Protein AF-A0A1I8CXE9-F1 (afdb_monomer)

Foldseek 3Di:
DLVVVLVVQLVLVVVLCPDPQQDPVLSVVCSCVCSPDDNDADDLVRLLCSCVVRVPDPVRLVSVCVSCVVVVRNRYDDVVVNVVVVVVVLQQFDWDWDQFPPPRDTKTKTFRPQVLVVVVVLQQVCVVVVFADCVVLAWEKEWEWEADQFKIWIWMWIDTDPDGPDPVRIDTGMMIGGGRALRVCCRRCVVVVVSVVVSQWDDHPNDIHGYDYHYYYPQQVVCSVVPHPGPPDPPDDD

Solvent-accessible surface area (backbone atoms only — not comparable to full-atom values): 13576 Å² total; per-residue (Å²): 116,70,69,60,55,50,53,52,49,55,52,49,58,63,68,64,61,61,71,101,69,61,57,73,61,52,61,52,51,51,46,52,57,55,69,45,94,63,80,64,58,46,50,58,64,59,50,44,51,51,34,62,79,66,71,51,48,71,72,56,48,52,51,51,39,51,55,37,43,76,73,72,40,74,43,59,63,59,68,68,61,36,52,55,51,50,59,69,64,50,61,48,68,44,76,51,72,47,73,40,92,90,74,71,46,74,33,46,35,39,31,46,72,45,58,66,60,52,48,50,54,50,52,52,50,30,49,77,66,74,38,49,37,49,93,79,66,30,42,45,34,37,41,35,32,46,67,36,75,54,39,33,37,35,30,38,28,55,46,32,68,85,70,36,93,37,76,93,45,50,44,80,45,33,39,36,44,43,67,64,46,56,68,51,50,48,70,73,39,44,71,58,51,52,53,55,67,69,54,46,59,50,75,56,97,90,42,79,31,44,44,45,82,41,86,50,51,46,70,54,30,49,26,38,77,74,70,45,88,38,83,84,43,91,77,66,84,129

Mean predicted aligned error: 11.56 Å

Sequence (238 aa):
MKDYRIKQVEEHIKKLNVGDTLDPLFAGKLAKRLFGADFTAMSIEDATSFVLEHHIGYRQYDRFRNSFATLGYKIFPSALKMNAYKKNIENGIVKTDILTNSKKESIQIAFVSNIAELLKQRIVNLYNSNSLDLSRNCVDICVIGDKGSTTTKLGILIKTIDRWNSLNNMSLIAMYYGDDNYENMFTCFKAIAEELEDFKSLMINGTKYLVNLHLNGDYKFICSALGHTGAASAHHSK

Structure (mmCIF, N/CA/C/O backbone):
data_AF-A0A1I8CXE9-F1
#
_entry.id   AF-A0A1I8CXE9-F1
#
loop_
_atom_site.group_PDB
_atom_site.id
_atom_site.type_symbol
_atom_site.label_atom_id
_atom_site.label_alt_id
_atom_site.label_comp_id
_atom_site.label_asym_id
_atom_site.label_entity_id
_atom_site.label_seq_id
_atom_site.pdbx_PDB_ins_code
_atom_site.Cartn_x
_atom_site.Cartn_y
_atom_site.Cartn_z
_atom_site.occupancy
_atom_site.B_iso_or_equiv
_atom_site.auth_seq_id
_atom_site.auth_comp_id
_atom_site.auth_asym_id
_atom_site.auth_atom_id
_atom_site.pdbx_PDB_model_num
ATOM 1 N N . MET A 1 1 ? -29.349 8.459 34.109 1.00 48.50 1 MET A N 1
ATOM 2 C CA . MET A 1 1 ? -27.920 8.813 34.324 1.00 48.50 1 MET A CA 1
ATOM 3 C C . MET A 1 1 ? -27.075 8.667 33.049 1.00 48.50 1 MET A C 1
ATOM 5 O O . MET A 1 1 ? -26.258 9.545 32.795 1.00 48.50 1 MET A O 1
ATOM 9 N N . LYS A 1 2 ? -27.287 7.619 32.229 1.00 49.34 2 LYS A N 1
ATOM 10 C CA . LYS A 1 2 ? -26.627 7.424 30.917 1.00 49.34 2 LYS A CA 1
ATOM 11 C C . LYS A 1 2 ? -26.944 8.559 29.919 1.00 49.34 2 LYS A C 1
ATOM 13 O O . LYS A 1 2 ? -26.021 9.173 29.400 1.00 49.34 2 LYS A O 1
ATOM 18 N N . ASP A 1 3 ? -28.216 8.945 29.792 1.00 48.81 3 ASP A N 1
ATOM 19 C CA . ASP A 1 3 ? -28.665 9.985 28.840 1.00 48.81 3 ASP A CA 1
ATOM 20 C C . ASP A 1 3 ? -28.145 11.399 29.141 1.00 48.81 3 ASP A C 1
ATOM 22 O O . ASP A 1 3 ? -27.893 12.191 28.235 1.00 48.81 3 ASP A O 1
ATOM 26 N N . TYR A 1 4 ? -27.921 11.717 30.420 1.00 54.69 4 TYR A N 1
ATOM 27 C CA . TYR A 1 4 ? -27.354 13.004 30.836 1.00 54.69 4 TYR A CA 1
ATOM 28 C C . TYR A 1 4 ? -25.879 13.136 30.425 1.00 54.69 4 TYR A C 1
ATOM 30 O O . TYR A 1 4 ? -25.445 14.193 29.974 1.00 54.69 4 TYR A O 1
ATOM 38 N N . ARG A 1 5 ? -25.116 12.038 30.516 1.00 56.62 5 ARG A N 1
ATOM 39 C CA . ARG A 1 5 ? -23.706 11.990 30.096 1.00 56.62 5 ARG A CA 1
ATOM 40 C C . ARG A 1 5 ? -23.560 12.056 28.572 1.00 56.62 5 ARG A C 1
ATOM 42 O O . ARG A 1 5 ? -22.621 12.686 28.096 1.00 56.62 5 ARG A O 1
ATOM 49 N N . ILE A 1 6 ? -24.508 11.472 27.829 1.00 54.81 6 ILE A N 1
ATOM 50 C CA . ILE A 1 6 ? -24.579 11.567 26.361 1.00 54.81 6 ILE A CA 1
ATOM 51 C C . ILE A 1 6 ? -24.772 13.026 25.937 1.00 54.81 6 ILE A C 1
ATOM 53 O O . ILE A 1 6 ? -23.949 13.549 25.190 1.00 54.81 6 ILE A O 1
ATOM 57 N N . LYS A 1 7 ? -25.779 13.718 26.492 1.00 61.16 7 LYS A N 1
ATOM 58 C CA . LYS A 1 7 ? -26.020 15.140 26.191 1.00 61.16 7 LYS A CA 1
ATOM 59 C C . LYS A 1 7 ? -24.823 16.030 26.521 1.00 61.16 7 LYS A C 1
ATOM 61 O O . LYS A 1 7 ? -24.477 16.890 25.721 1.00 61.16 7 LYS A O 1
ATOM 66 N N . GLN A 1 8 ? -24.148 15.802 27.651 1.00 63.34 8 GLN A N 1
ATOM 67 C CA . GLN A 1 8 ? -22.956 16.576 28.014 1.00 63.34 8 GLN A CA 1
ATOM 68 C C . GLN A 1 8 ? -21.804 16.397 27.020 1.00 63.34 8 GLN A C 1
ATOM 70 O O . GLN A 1 8 ? -21.153 17.377 26.667 1.00 63.34 8 GLN A O 1
ATOM 75 N N . VAL A 1 9 ? -21.550 15.171 26.552 1.00 61.38 9 VAL A N 1
ATOM 76 C CA . VAL A 1 9 ? -20.498 14.912 25.557 1.00 61.38 9 VAL A CA 1
ATOM 77 C C . VAL A 1 9 ? -20.887 15.455 24.186 1.00 61.38 9 VAL A C 1
ATOM 79 O O . VAL A 1 9 ? -20.054 16.086 23.544 1.00 61.38 9 VAL A O 1
ATOM 82 N N . GLU A 1 10 ? -22.139 15.302 23.754 1.00 60.88 10 GLU A N 1
ATOM 83 C CA . GLU A 1 10 ? -22.631 15.902 22.507 1.00 60.88 10 GLU A CA 1
ATOM 84 C C . GLU A 1 10 ? -22.524 17.431 22.520 1.00 60.88 10 GLU A C 1
ATOM 86 O O . GLU A 1 10 ? -22.048 18.026 21.555 1.00 60.88 10 GLU A O 1
ATOM 91 N N . GLU A 1 11 ? -22.919 18.082 23.616 1.00 66.06 11 GLU A N 1
ATOM 92 C CA . GLU A 1 11 ? -22.777 19.529 23.786 1.00 66.06 11 GLU A CA 1
ATOM 93 C C . GLU A 1 11 ? -21.311 19.962 23.811 1.00 66.06 11 GLU A C 1
ATOM 95 O O . GLU A 1 11 ? -20.974 21.011 23.263 1.00 66.06 11 GLU A O 1
ATOM 100 N N . HIS A 1 12 ? -20.424 19.167 24.410 1.00 62.84 12 HIS A N 1
ATOM 101 C CA . HIS A 1 12 ? -18.998 19.476 24.448 1.00 62.84 12 HIS A CA 1
ATOM 102 C C . HIS A 1 12 ? -18.333 19.285 23.076 1.00 62.84 12 HIS A C 1
ATOM 104 O O . HIS A 1 12 ? -17.548 20.133 22.662 1.00 62.84 12 HIS A O 1
ATOM 110 N N . ILE A 1 13 ? -18.702 18.240 22.325 1.00 61.28 13 ILE A N 1
ATOM 111 C CA . ILE A 1 13 ? -18.270 18.029 20.933 1.00 61.28 13 ILE A CA 1
ATOM 112 C C . ILE A 1 13 ? -18.763 19.175 20.039 1.00 61.28 13 ILE A C 1
ATOM 114 O O . ILE A 1 13 ? -17.982 19.704 19.251 1.00 61.28 13 ILE A O 1
ATOM 118 N N . LYS A 1 14 ? -20.015 19.622 20.210 1.00 63.62 14 LYS A N 1
ATOM 119 C CA . LYS A 1 14 ? -20.561 20.801 19.514 1.00 63.62 14 LYS A CA 1
ATOM 120 C C . LYS A 1 14 ? -19.809 22.089 19.881 1.00 63.62 14 LYS A C 1
ATOM 122 O O . LYS A 1 14 ? -19.511 22.890 19.003 1.00 63.62 14 LYS A O 1
ATOM 127 N N . LYS A 1 15 ? -19.443 22.274 21.158 1.00 60.47 15 LYS A N 1
ATOM 128 C CA . LYS A 1 15 ? -18.658 23.427 21.648 1.00 60.47 15 LYS A CA 1
ATOM 129 C C . LYS A 1 15 ? -17.197 23.423 21.193 1.00 60.47 15 LYS A C 1
ATOM 131 O O . LYS A 1 15 ? -16.592 24.489 21.135 1.00 60.47 15 LYS A O 1
ATOM 136 N N . LEU A 1 16 ? -16.630 22.264 20.850 1.00 57.34 16 LEU A N 1
ATOM 137 C CA . LEU A 1 16 ? -15.256 22.155 20.345 1.00 57.34 16 LEU A CA 1
ATOM 138 C C . LEU A 1 16 ? -15.057 22.744 18.943 1.00 57.34 16 LEU A C 1
ATOM 140 O O . LEU A 1 16 ? -13.920 22.781 18.474 1.00 57.34 16 LEU A O 1
ATOM 144 N N . ASN A 1 17 ? -16.129 23.255 18.326 1.00 49.06 17 ASN A N 1
ATOM 145 C CA . ASN A 1 17 ? -16.094 24.137 17.166 1.00 49.06 17 ASN A CA 1
ATOM 146 C C . ASN A 1 17 ? -15.169 23.604 16.071 1.00 49.06 17 ASN A C 1
ATOM 148 O O . ASN A 1 17 ? -14.171 24.211 15.674 1.00 49.06 17 ASN A O 1
ATOM 152 N N . VAL A 1 18 ? -15.497 22.407 15.609 1.00 51.16 18 VAL A N 1
ATOM 153 C CA . VAL A 1 18 ? -14.933 21.903 14.373 1.00 51.16 18 VAL A CA 1
ATOM 154 C C . VAL A 1 18 ? -15.771 22.531 13.271 1.00 51.16 18 VAL A C 1
ATOM 156 O O . VAL A 1 18 ? -16.810 21.994 12.904 1.00 51.16 18 VAL A O 1
ATOM 159 N N . GLY A 1 19 ? -15.374 23.729 12.839 1.00 44.09 19 GLY A N 1
ATOM 160 C CA . GLY A 1 19 ? -16.076 24.448 11.777 1.00 44.09 19 GLY A CA 1
ATOM 161 C C . GLY A 1 19 ? -16.272 23.538 10.573 1.00 44.09 19 GLY A C 1
ATOM 162 O O . GLY A 1 19 ? -15.293 22.928 10.168 1.00 44.09 19 GLY A O 1
ATOM 163 N N . ASP A 1 20 ? -17.512 23.396 10.100 1.00 47.44 20 ASP A N 1
ATOM 164 C CA . ASP A 1 20 ? -18.025 22.754 8.869 1.00 47.44 20 ASP A CA 1
ATOM 165 C C . ASP A 1 20 ? -17.353 21.468 8.329 1.00 47.44 20 ASP A C 1
ATOM 167 O O . ASP A 1 20 ? -17.683 20.998 7.246 1.00 47.44 20 ASP A O 1
ATOM 171 N N . THR A 1 21 ? -16.428 20.857 9.069 1.00 47.34 21 THR A N 1
ATOM 172 C CA . THR A 1 21 ? -15.504 19.817 8.585 1.00 47.34 21 THR A CA 1
ATOM 173 C C . THR A 1 21 ? -15.473 18.581 9.474 1.00 47.34 21 THR A C 1
ATOM 175 O O . THR A 1 21 ? -14.859 17.584 9.100 1.00 47.34 21 THR A O 1
ATOM 178 N N . LEU A 1 22 ? -16.151 18.590 10.630 1.00 51.41 22 LEU A N 1
ATOM 179 C CA . LEU A 1 22 ? -16.432 17.338 11.329 1.00 51.41 22 LEU A CA 1
ATOM 180 C C . LEU A 1 22 ? -17.672 16.720 10.713 1.00 51.41 22 LEU A C 1
ATOM 182 O O . LEU A 1 22 ? -18.765 17.269 10.835 1.00 51.41 22 LEU A O 1
ATOM 186 N N . ASP A 1 23 ? -17.483 15.561 10.097 1.00 54.88 23 ASP A N 1
ATOM 187 C CA . ASP A 1 23 ? -18.571 14.688 9.686 1.00 54.88 23 ASP A CA 1
ATOM 188 C C . ASP A 1 23 ? -19.576 14.551 10.853 1.00 54.88 23 ASP A C 1
ATOM 190 O O . ASP A 1 23 ? -19.194 14.101 11.932 1.00 54.88 23 ASP A O 1
ATOM 194 N N . PRO A 1 24 ? -20.854 14.935 10.707 1.00 49.56 24 PRO A N 1
ATOM 195 C CA . PRO A 1 24 ? -21.869 14.737 11.743 1.00 49.56 24 PRO A CA 1
ATOM 196 C C . PRO A 1 24 ? -21.975 13.273 12.206 1.00 49.56 24 PRO A C 1
ATOM 198 O O . PRO A 1 24 ? -22.327 13.002 13.359 1.00 49.56 24 PRO A O 1
ATOM 201 N N . LEU A 1 25 ? -21.598 12.316 11.346 1.00 52.09 25 LEU A N 1
ATOM 202 C CA . LEU A 1 25 ? -21.496 10.900 11.698 1.00 52.09 25 LEU A CA 1
ATOM 203 C C . LEU A 1 25 ? -20.338 10.621 12.663 1.00 52.09 25 LEU A C 1
ATOM 205 O O . LEU A 1 25 ? -20.408 9.636 13.389 1.00 52.09 25 LEU A O 1
ATOM 209 N N . PHE A 1 26 ? -19.303 11.462 12.727 1.00 57.69 26 PHE A N 1
ATOM 210 C CA . PHE A 1 26 ? -18.176 11.340 13.659 1.00 57.69 26 PHE A CA 1
ATOM 211 C C . PHE A 1 26 ? -18.638 11.408 15.113 1.00 57.69 26 PHE A C 1
ATOM 213 O O . PHE A 1 26 ? -18.349 10.511 15.906 1.00 57.69 26 PHE A O 1
ATOM 220 N N . ALA A 1 27 ? -19.402 12.450 15.455 1.00 55.69 27 ALA A N 1
ATOM 221 C CA . ALA A 1 27 ? -19.937 12.627 16.800 1.00 55.69 27 ALA A CA 1
ATOM 222 C C . ALA A 1 27 ? -20.882 11.471 17.162 1.00 55.69 27 ALA A C 1
ATOM 224 O O . ALA A 1 27 ? -20.786 10.922 18.258 1.00 55.69 27 ALA A O 1
ATOM 225 N N . GLY A 1 28 ? -21.727 11.045 16.215 1.00 53.72 28 GLY A N 1
ATOM 226 C CA . GLY A 1 28 ? -22.652 9.925 16.392 1.00 53.72 28 GLY A CA 1
ATOM 227 C C . GLY A 1 28 ? -21.967 8.560 16.535 1.00 53.72 28 GLY A C 1
ATOM 228 O O . GLY A 1 28 ? -22.340 7.780 17.407 1.00 53.72 28 GLY A O 1
ATOM 229 N N . LYS A 1 29 ? -20.938 8.260 15.730 1.00 61.50 29 LYS A N 1
ATOM 230 C CA . LYS A 1 29 ? -20.152 7.013 15.803 1.00 61.50 29 LYS A CA 1
ATOM 231 C C . LYS A 1 29 ? -19.334 6.949 17.088 1.00 61.50 29 LYS A C 1
ATOM 233 O O . LYS A 1 29 ? -19.345 5.917 17.760 1.00 61.50 29 LYS A O 1
ATOM 238 N N . LEU A 1 30 ? -18.676 8.053 17.451 1.00 63.88 30 LEU A N 1
ATOM 239 C CA . LEU A 1 30 ? -17.936 8.161 18.701 1.00 63.88 30 LEU A CA 1
ATOM 240 C C . LEU A 1 30 ? -18.891 8.012 19.890 1.00 63.88 30 LEU A C 1
ATOM 242 O O . LEU A 1 30 ? -18.637 7.189 20.756 1.00 63.88 30 LEU A O 1
ATOM 246 N N . ALA A 1 31 ? -20.038 8.696 19.898 1.00 59.06 31 ALA A N 1
ATOM 247 C CA . ALA A 1 31 ? -21.048 8.535 20.943 1.00 59.06 31 ALA A CA 1
ATOM 248 C C . ALA A 1 31 ? -21.589 7.095 21.017 1.00 59.06 31 ALA A C 1
ATOM 250 O O . ALA A 1 31 ? -21.640 6.513 22.095 1.00 59.06 31 ALA A O 1
ATOM 251 N N . LYS A 1 32 ? -21.927 6.463 19.889 1.00 59.97 32 LYS A N 1
ATOM 252 C CA . LYS A 1 32 ? -22.431 5.080 19.865 1.00 59.97 32 LYS A CA 1
ATOM 253 C C . LYS A 1 32 ? -21.398 4.071 20.382 1.00 59.97 32 LYS A C 1
ATOM 255 O O . LYS A 1 32 ? -21.775 3.134 21.081 1.00 59.97 32 LYS A O 1
ATOM 260 N N . ARG A 1 33 ? -20.108 4.270 20.075 1.00 59.41 33 ARG A N 1
ATOM 261 C CA . ARG A 1 33 ? -19.008 3.418 20.563 1.00 59.41 33 ARG A CA 1
ATOM 262 C C . ARG A 1 33 ? -18.666 3.696 22.027 1.00 59.41 33 ARG A C 1
ATOM 264 O O . ARG A 1 33 ? -18.446 2.753 22.771 1.00 59.41 33 ARG A O 1
ATOM 271 N N . LEU A 1 34 ? -18.697 4.959 22.456 1.00 57.28 34 LEU A N 1
ATOM 272 C CA . LEU A 1 34 ? -18.452 5.352 23.847 1.00 57.28 34 LEU A CA 1
ATOM 273 C C . LEU A 1 34 ? -19.599 4.992 24.790 1.00 57.28 34 LEU A C 1
ATOM 275 O O . LEU A 1 34 ? -19.350 4.698 25.949 1.00 57.28 34 LEU A O 1
ATOM 279 N N . PHE A 1 35 ? -20.850 5.017 24.332 1.00 58.97 35 PHE A N 1
ATOM 280 C CA . PHE A 1 35 ? -22.029 4.840 25.191 1.00 58.97 35 PHE A CA 1
ATOM 281 C C . PHE A 1 35 ? -22.765 3.504 24.981 1.00 58.97 35 PHE A C 1
ATOM 283 O O . PHE A 1 35 ? -23.833 3.289 25.570 1.00 58.97 35 PHE A O 1
ATOM 290 N N . GLY A 1 36 ? -22.165 2.593 24.203 1.00 58.25 36 GLY A N 1
ATOM 291 C CA . GLY A 1 36 ? -22.520 1.172 24.114 1.00 58.25 36 GLY A CA 1
ATOM 292 C C . GLY A 1 36 ? -22.294 0.396 25.425 1.00 58.25 36 GLY A C 1
ATOM 293 O O . GLY A 1 36 ? -22.251 0.986 26.507 1.00 58.25 36 GLY A O 1
ATOM 294 N N . ALA A 1 37 ? -22.237 -0.939 25.359 1.00 45.25 37 ALA A N 1
ATOM 295 C CA . ALA A 1 37 ? -22.202 -1.804 26.547 1.00 45.25 37 ALA A CA 1
ATOM 296 C C . ALA A 1 37 ? -20.895 -1.706 27.359 1.00 45.25 37 ALA A C 1
ATOM 298 O O . ALA A 1 37 ? -20.971 -1.760 28.582 1.00 45.25 37 ALA A O 1
ATOM 299 N N . ASP A 1 38 ? -19.748 -1.442 26.723 1.00 49.84 38 ASP A N 1
ATOM 300 C CA . ASP A 1 38 ? -18.447 -1.449 27.400 1.00 49.84 38 ASP A CA 1
ATOM 301 C C . ASP A 1 38 ? -17.697 -0.125 27.219 1.00 49.84 38 ASP A C 1
ATOM 303 O O . ASP A 1 38 ? -17.177 0.203 26.154 1.00 49.84 38 ASP A O 1
ATOM 307 N N . PHE A 1 39 ? -17.656 0.658 28.297 1.00 59.06 39 PHE A N 1
ATOM 308 C CA . PHE A 1 39 ? -16.942 1.930 28.384 1.00 59.06 39 PHE A CA 1
ATOM 309 C C . PHE A 1 39 ? -15.452 1.668 28.660 1.00 59.06 39 PHE A C 1
ATOM 311 O O . PHE A 1 39 ? -14.982 1.822 29.788 1.00 59.06 39 PHE A O 1
ATOM 318 N N . THR A 1 40 ? -14.703 1.214 27.656 1.00 66.25 40 THR A N 1
ATOM 319 C CA . THR A 1 40 ? -13.269 0.906 27.786 1.00 66.25 40 THR A CA 1
ATOM 320 C C . THR A 1 40 ? -12.398 1.908 27.028 1.00 66.25 40 THR A C 1
ATOM 322 O O . THR A 1 40 ? -12.807 2.512 26.035 1.00 66.25 40 THR A O 1
ATOM 325 N N . ALA A 1 41 ? -11.184 2.142 27.538 1.00 79.06 41 ALA A N 1
ATOM 326 C CA . ALA A 1 41 ? -10.192 2.957 26.844 1.00 79.06 41 ALA A CA 1
ATOM 327 C C . ALA A 1 41 ? -9.819 2.296 25.511 1.00 79.06 41 ALA A C 1
ATOM 329 O O . ALA A 1 41 ? -9.644 1.078 25.457 1.00 79.06 41 ALA A O 1
ATOM 330 N N . MET A 1 42 ? -9.669 3.094 24.452 1.00 83.31 42 MET A N 1
ATOM 331 C CA . MET A 1 42 ? -9.237 2.571 23.161 1.00 83.31 42 MET A CA 1
ATOM 332 C C . MET A 1 42 ? -7.823 2.006 23.274 1.00 83.31 42 MET A C 1
ATOM 334 O O . MET A 1 42 ? -6.938 2.609 23.895 1.00 83.31 42 MET A O 1
ATOM 338 N N . SER A 1 43 ? -7.601 0.872 22.610 1.00 87.56 43 SER A N 1
ATOM 339 C CA . SER A 1 43 ? -6.252 0.395 22.338 1.00 87.56 43 SER A CA 1
ATOM 340 C C . SER A 1 43 ? -5.502 1.420 21.468 1.00 87.56 43 SER A C 1
ATOM 342 O O . SER A 1 43 ? -6.096 2.296 20.829 1.00 87.56 43 SER A O 1
ATOM 344 N N . ILE A 1 44 ? -4.169 1.337 21.449 1.00 88.69 44 ILE A N 1
ATOM 345 C CA . ILE A 1 44 ? -3.344 2.197 20.583 1.00 88.69 44 ILE A CA 1
ATOM 346 C C . ILE A 1 44 ? -3.677 1.954 19.104 1.00 88.69 44 ILE A C 1
ATOM 348 O O . ILE A 1 44 ? -3.697 2.904 18.321 1.00 88.69 44 ILE A O 1
ATOM 352 N N . GLU A 1 45 ? -3.969 0.705 18.750 1.00 84.88 45 GLU A N 1
ATOM 353 C CA . GLU A 1 45 ? -4.363 0.277 17.410 1.00 84.88 45 GLU A CA 1
ATOM 354 C C . GLU A 1 45 ? -5.715 0.871 17.003 1.00 84.88 45 GLU A C 1
ATOM 356 O O . GLU A 1 45 ? -5.768 1.624 16.032 1.00 84.88 45 GLU A O 1
ATOM 361 N N . ASP A 1 46 ? -6.767 0.663 17.803 1.00 83.31 46 ASP A N 1
ATOM 362 C CA . ASP A 1 46 ? -8.116 1.186 17.544 1.00 83.31 46 ASP A CA 1
ATOM 363 C C . ASP A 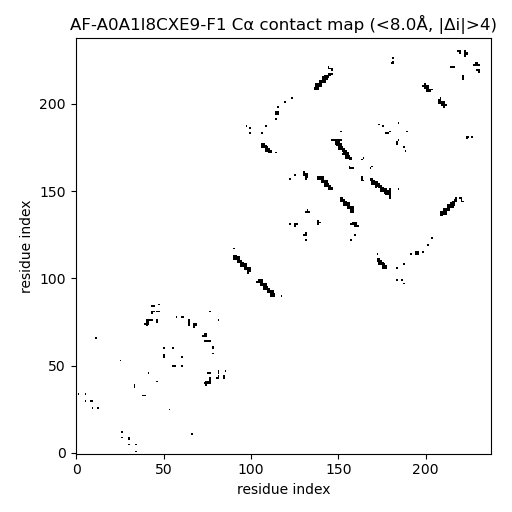1 46 ? -8.107 2.708 17.376 1.00 83.31 46 ASP A C 1
ATOM 365 O O . ASP A 1 46 ? -8.718 3.248 16.454 1.00 83.31 46 ASP A O 1
ATOM 369 N N . ALA A 1 47 ? -7.383 3.416 18.250 1.00 86.25 47 ALA A N 1
ATOM 370 C CA . ALA A 1 47 ? -7.260 4.866 18.163 1.00 86.25 47 ALA A CA 1
ATOM 371 C C . ALA A 1 47 ? -6.498 5.306 16.903 1.00 86.25 47 ALA A C 1
ATOM 373 O O . ALA A 1 47 ? -6.812 6.345 16.319 1.00 86.25 47 ALA A O 1
ATOM 374 N N . THR A 1 48 ? -5.493 4.533 16.479 1.00 85.81 48 THR A N 1
ATOM 375 C CA . THR A 1 48 ? -4.704 4.820 15.274 1.00 85.81 48 THR A CA 1
ATOM 376 C C . THR A 1 48 ? -5.545 4.643 14.020 1.00 85.81 48 THR A C 1
ATOM 378 O O . THR A 1 48 ? -5.594 5.573 13.213 1.00 85.81 48 THR A O 1
ATOM 381 N N . SER A 1 49 ? -6.261 3.525 13.900 1.00 81.88 49 SER A N 1
ATOM 382 C CA . SER A 1 49 ? -7.202 3.271 12.805 1.00 81.88 49 SER A CA 1
ATOM 383 C C . SER A 1 49 ? -8.289 4.342 12.756 1.00 81.88 49 SER A C 1
ATOM 385 O O . SER A 1 49 ? -8.494 4.963 11.717 1.00 81.88 49 SER A O 1
ATOM 387 N N . PHE A 1 50 ? -8.886 4.678 13.905 1.00 79.94 50 PHE A N 1
ATOM 388 C CA . PHE A 1 50 ? -9.911 5.717 14.006 1.00 79.94 50 PHE A CA 1
ATOM 389 C C . PHE A 1 50 ? -9.446 7.078 13.469 1.00 79.94 50 PHE A C 1
ATOM 391 O O . PHE A 1 50 ? -10.164 7.722 12.701 1.00 79.94 50 PHE A O 1
ATOM 398 N N . VAL A 1 51 ? -8.240 7.513 13.852 1.00 83.38 51 VAL A N 1
ATOM 399 C CA . VAL A 1 51 ? -7.651 8.783 13.398 1.00 83.38 51 VAL A CA 1
ATOM 400 C C . VAL A 1 51 ? -7.395 8.790 11.892 1.00 83.38 51 VAL A C 1
ATOM 402 O O . VAL A 1 51 ? -7.617 9.816 11.251 1.00 83.38 51 VAL A O 1
ATOM 405 N N . LEU A 1 52 ? -6.922 7.672 11.335 1.00 79.62 52 LEU A N 1
ATOM 406 C CA . LEU A 1 52 ? -6.619 7.551 9.908 1.00 79.62 52 LEU A CA 1
ATOM 407 C C . LEU A 1 52 ? -7.897 7.516 9.060 1.00 79.62 52 LEU A C 1
ATOM 409 O O . LEU A 1 52 ? -7.995 8.267 8.094 1.00 79.62 52 LEU A O 1
ATOM 413 N N . GLU A 1 53 ? -8.888 6.719 9.460 1.00 76.62 53 GLU A N 1
ATOM 414 C CA . GLU A 1 53 ? -10.173 6.570 8.760 1.00 76.62 53 GLU A CA 1
ATOM 415 C C . GLU A 1 53 ? -10.988 7.866 8.700 1.00 76.62 53 GLU A C 1
ATOM 417 O O . GLU A 1 53 ? -11.707 8.103 7.734 1.00 76.62 53 GLU A O 1
ATOM 422 N N . HIS A 1 54 ? -10.889 8.704 9.735 1.00 75.44 54 HIS A N 1
ATOM 423 C CA . HIS A 1 54 ? -11.659 9.948 9.843 1.00 75.44 54 HIS A CA 1
ATOM 424 C C . HIS A 1 54 ? -10.816 11.194 9.535 1.00 75.44 54 HIS A C 1
ATOM 426 O O . HIS A 1 54 ? -11.241 12.307 9.838 1.00 75.44 54 HIS A O 1
ATOM 432 N N . HIS A 1 55 ? -9.617 11.020 8.963 1.00 78.38 55 HIS A N 1
ATOM 433 C CA . HIS A 1 55 ? -8.715 12.108 8.566 1.00 78.38 55 HIS A CA 1
ATOM 434 C C . HIS A 1 55 ? -8.439 13.137 9.682 1.00 78.38 55 HIS A C 1
ATOM 436 O O . HIS A 1 55 ? -8.327 14.340 9.438 1.00 78.38 55 HIS A O 1
ATOM 442 N N . ILE A 1 56 ? -8.312 12.673 10.929 1.00 79.44 56 ILE A N 1
ATOM 443 C CA . ILE A 1 56 ? -8.163 13.550 12.095 1.00 79.44 56 ILE A CA 1
ATOM 444 C C . ILE A 1 56 ? -6.710 14.013 12.203 1.00 79.44 56 ILE A C 1
ATOM 446 O O . ILE A 1 56 ? -5.785 13.223 12.397 1.00 79.44 56 ILE A O 1
ATOM 450 N N . GLY A 1 57 ? -6.488 15.324 12.145 1.00 79.75 57 GLY A N 1
ATOM 451 C CA . GLY A 1 57 ? -5.158 15.891 12.362 1.00 79.75 57 GLY A CA 1
ATOM 452 C C . GLY A 1 57 ? -4.677 15.716 13.809 1.00 79.75 57 GLY A C 1
ATOM 453 O O . GLY A 1 57 ? -5.470 15.734 14.748 1.00 79.75 57 GLY A O 1
ATOM 454 N N . TYR A 1 58 ? -3.358 15.647 14.026 1.00 80.00 58 TYR A N 1
ATOM 455 C CA . TYR A 1 58 ? -2.758 15.487 15.364 1.00 80.00 58 TYR A CA 1
ATOM 456 C C . TYR A 1 58 ? -3.268 16.523 16.384 1.00 80.00 58 TYR A C 1
ATOM 458 O O . TYR A 1 58 ? -3.644 16.183 17.503 1.00 80.00 58 TYR A O 1
ATOM 466 N N . ARG A 1 59 ? -3.360 17.797 15.973 1.00 81.12 59 ARG A N 1
ATOM 467 C CA . ARG A 1 59 ? -3.887 18.881 16.822 1.00 81.12 59 ARG A CA 1
ATOM 468 C C . ARG A 1 59 ? -5.344 18.650 17.225 1.00 81.12 59 ARG A C 1
ATOM 470 O O . ARG A 1 59 ? -5.733 18.974 18.341 1.00 81.12 59 ARG A O 1
ATOM 477 N N . GLN A 1 60 ? -6.148 18.120 16.311 1.00 80.75 60 GLN A N 1
ATOM 478 C CA . GLN A 1 60 ? -7.560 17.845 16.542 1.00 80.75 60 GLN A CA 1
ATOM 479 C C . GLN A 1 60 ? -7.737 16.623 17.450 1.00 80.75 60 GLN A C 1
ATOM 481 O O . GLN A 1 60 ? -8.540 16.664 18.378 1.00 80.75 60 GLN A O 1
ATOM 486 N N . TYR A 1 61 ? -6.918 15.589 17.255 1.00 85.69 61 TYR A N 1
ATOM 487 C CA . TYR A 1 61 ? -6.853 14.434 18.144 1.00 85.69 61 TYR A CA 1
ATOM 488 C C . TYR A 1 61 ? -6.512 14.836 19.586 1.00 85.69 61 TYR A C 1
ATOM 490 O O . TYR A 1 61 ? -7.223 14.459 20.517 1.00 85.69 61 TYR A O 1
ATOM 498 N N . ASP A 1 62 ? -5.474 15.657 19.779 1.00 85.25 62 ASP A N 1
ATOM 499 C CA . ASP A 1 62 ? -5.090 16.128 21.114 1.00 85.25 62 ASP A CA 1
ATOM 500 C C . ASP A 1 62 ? -6.185 16.984 21.763 1.00 85.25 62 ASP A C 1
ATOM 502 O O . ASP A 1 62 ? -6.416 16.862 22.968 1.00 85.25 62 ASP A O 1
ATOM 506 N N . ARG A 1 63 ? -6.910 17.797 20.978 1.00 82.25 63 ARG A N 1
ATOM 507 C CA . ARG A 1 63 ? -8.095 18.522 21.467 1.00 82.25 63 ARG A CA 1
ATOM 508 C C . ARG A 1 63 ? -9.157 17.555 21.983 1.00 82.25 63 ARG A C 1
ATOM 510 O O . ARG A 1 63 ? -9.582 17.713 23.121 1.00 82.25 63 ARG A O 1
ATOM 517 N N . PHE A 1 64 ? -9.528 16.531 21.209 1.00 78.19 64 PHE A N 1
ATOM 518 C CA . PHE A 1 64 ? -10.492 15.526 21.667 1.00 78.19 64 PHE A CA 1
ATOM 519 C C . PHE A 1 64 ? -10.017 14.831 22.940 1.00 78.19 64 PHE A C 1
ATOM 521 O O . PHE A 1 64 ? -10.740 14.816 23.936 1.00 78.19 64 PHE A O 1
ATOM 528 N N . ARG A 1 65 ? -8.784 14.317 22.951 1.00 85.25 65 ARG A N 1
ATOM 529 C CA . ARG A 1 65 ? -8.209 13.640 24.118 1.00 85.25 65 ARG A CA 1
ATOM 530 C C . ARG A 1 65 ? -8.267 14.513 25.371 1.00 85.25 65 ARG A C 1
ATOM 532 O O . ARG A 1 65 ? -8.700 14.035 26.417 1.00 85.25 65 ARG A O 1
ATOM 539 N N . ASN A 1 66 ? -7.850 15.775 25.267 1.00 82.69 66 ASN A N 1
ATOM 540 C CA . ASN A 1 66 ? -7.829 16.697 26.400 1.00 82.69 66 ASN A CA 1
ATOM 541 C C . ASN A 1 66 ? -9.247 17.017 26.887 1.00 82.69 66 ASN A C 1
ATOM 543 O O . ASN A 1 66 ? -9.491 16.974 28.088 1.00 82.69 66 ASN A O 1
ATOM 547 N N . SER A 1 67 ? -10.194 17.250 25.978 1.00 74.25 67 SER A N 1
ATOM 548 C CA . SER A 1 67 ? -11.591 17.508 26.333 1.00 74.25 67 SER A CA 1
ATOM 549 C C . SER A 1 67 ? -12.248 16.340 27.062 1.00 74.25 67 SER A C 1
ATOM 551 O O . SER A 1 67 ? -12.900 16.542 28.085 1.00 74.25 67 SER A O 1
ATOM 553 N N . PHE A 1 68 ? -12.041 15.106 26.597 1.00 74.19 68 PHE A N 1
ATOM 554 C CA . PHE A 1 68 ? -12.534 13.927 27.312 1.00 74.19 68 PHE A CA 1
ATOM 555 C C . PHE A 1 68 ? -11.848 13.758 28.672 1.00 74.19 68 PHE A C 1
ATOM 557 O O . PHE A 1 68 ? -12.523 13.448 29.653 1.00 74.19 68 PHE A O 1
ATOM 564 N N . ALA A 1 69 ? -10.544 14.039 28.763 1.00 78.81 69 ALA A N 1
ATOM 565 C CA . ALA A 1 69 ? -9.816 13.989 30.026 1.00 78.81 69 ALA A CA 1
ATOM 566 C C . ALA A 1 69 ? -10.340 15.014 31.049 1.00 78.81 69 ALA A C 1
ATOM 568 O O . ALA A 1 69 ? -10.469 14.669 32.222 1.00 78.81 69 ALA A O 1
ATOM 569 N N . THR A 1 70 ? -10.708 16.231 30.622 1.00 73.69 70 THR A N 1
ATOM 570 C CA . THR A 1 70 ? -11.351 17.247 31.481 1.00 73.69 70 THR A CA 1
ATOM 571 C C . THR A 1 70 ? -12.695 16.770 32.034 1.00 73.69 70 THR A C 1
ATOM 573 O O . THR A 1 70 ? -13.052 17.105 33.158 1.00 73.69 70 THR A O 1
ATOM 576 N N . LEU A 1 71 ? -13.417 15.940 31.279 1.00 67.25 71 LEU A N 1
ATOM 577 C CA . LEU A 1 71 ? -14.662 15.301 31.717 1.00 67.25 71 LEU A CA 1
ATOM 578 C C . LEU A 1 71 ? -14.430 14.033 32.567 1.00 67.25 71 LEU A C 1
ATOM 580 O O . LEU A 1 71 ? -15.387 13.349 32.921 1.00 67.25 71 LEU A O 1
ATOM 584 N N . GLY A 1 72 ? -13.175 13.703 32.892 1.00 70.62 72 GLY A N 1
ATOM 585 C CA . GLY A 1 72 ? -12.800 12.524 33.677 1.00 70.62 72 GLY A CA 1
ATOM 586 C C . GLY A 1 72 ? -12.669 11.231 32.865 1.00 70.62 72 GLY A C 1
ATOM 587 O O . GLY A 1 72 ? -12.436 10.169 33.442 1.00 70.62 72 GLY A O 1
ATOM 588 N N . TYR A 1 73 ? -12.774 11.293 31.536 1.00 72.56 73 TYR A N 1
ATOM 589 C CA . TYR A 1 73 ? -12.723 10.125 30.661 1.00 72.56 73 TYR A CA 1
ATOM 590 C C . TYR A 1 73 ? -11.359 9.976 29.976 1.00 72.56 73 TYR A C 1
ATOM 592 O O . TYR A 1 73 ? -10.954 10.793 29.151 1.00 72.56 73 TYR A O 1
ATOM 600 N N . LYS A 1 74 ? -10.655 8.876 30.263 1.00 79.00 74 LYS A N 1
ATOM 601 C CA . LYS A 1 74 ? -9.365 8.525 29.637 1.00 79.00 74 LYS A CA 1
ATOM 602 C C . LYS A 1 74 ? -9.557 7.538 28.482 1.00 79.00 74 LYS A C 1
ATOM 604 O O . LYS A 1 74 ? -9.070 6.417 28.524 1.00 79.00 74 LYS A O 1
ATOM 609 N N . ILE A 1 75 ? -10.314 7.964 27.476 1.00 78.62 75 ILE A N 1
ATOM 610 C CA . ILE A 1 75 ? -10.701 7.130 26.327 1.00 78.62 75 ILE A CA 1
ATOM 611 C C . ILE A 1 75 ? -9.551 6.978 25.329 1.00 78.62 75 ILE A C 1
ATOM 613 O O . ILE A 1 75 ? -9.313 5.895 24.807 1.00 78.62 75 ILE A O 1
ATOM 617 N N . PHE A 1 76 ? -8.869 8.081 25.036 1.00 85.69 76 PHE A N 1
ATOM 618 C CA . PHE A 1 76 ? -7.896 8.167 23.956 1.00 85.69 76 PHE A CA 1
ATOM 619 C C . PHE A 1 76 ? -6.465 7.974 24.489 1.00 85.69 76 PHE A C 1
ATOM 621 O O . PHE A 1 76 ? -6.084 8.644 25.459 1.00 85.69 76 PHE A O 1
ATOM 628 N N . PRO A 1 77 ? -5.637 7.107 23.872 1.00 90.31 77 PRO A N 1
ATOM 629 C CA . PRO A 1 77 ? -4.232 6.956 24.238 1.00 90.31 77 PRO A CA 1
ATOM 630 C C . PRO A 1 77 ? -3.426 8.231 23.947 1.00 90.31 77 PRO A C 1
ATOM 632 O O . PRO A 1 77 ? -3.886 9.169 23.292 1.00 90.31 77 PRO A O 1
ATOM 635 N N . SER A 1 78 ? -2.188 8.309 24.445 1.00 89.56 78 SER A N 1
ATOM 636 C CA . SER A 1 78 ? -1.339 9.458 24.123 1.00 89.56 78 SER A CA 1
ATOM 637 C C . SER A 1 78 ? -0.928 9.448 22.655 1.00 89.56 78 SER A C 1
ATOM 639 O O . SER A 1 78 ? -0.550 8.415 22.103 1.00 89.56 78 SER A O 1
ATOM 641 N N . ALA A 1 79 ? -0.938 10.627 22.040 1.00 87.06 79 ALA A N 1
ATOM 642 C CA . ALA A 1 79 ? -0.554 10.773 20.646 1.00 87.06 79 ALA A CA 1
ATOM 643 C C . ALA A 1 79 ? 0.926 10.394 20.407 1.00 87.06 79 ALA A C 1
ATOM 645 O O . ALA A 1 79 ? 1.271 9.871 19.353 1.00 87.06 79 ALA A O 1
ATOM 646 N N . LEU A 1 80 ? 1.786 10.534 21.427 1.00 88.06 80 LEU A N 1
ATOM 647 C CA . LEU A 1 80 ? 3.157 10.004 21.424 1.00 88.06 80 LEU A CA 1
ATOM 648 C C . LEU A 1 80 ? 3.201 8.477 21.255 1.00 88.06 80 LEU A C 1
ATOM 650 O O . LEU A 1 80 ? 3.966 7.978 20.433 1.00 88.06 80 LEU A O 1
ATOM 654 N N . LYS A 1 81 ? 2.370 7.734 22.001 1.00 89.06 81 LYS A N 1
ATOM 655 C CA . LYS A 1 81 ? 2.293 6.267 21.893 1.00 89.06 81 LYS A CA 1
ATOM 656 C C . LYS A 1 81 ? 1.750 5.839 20.532 1.00 89.06 81 LYS A C 1
ATOM 658 O O . LYS A 1 81 ? 2.268 4.897 19.945 1.00 89.06 81 LYS A O 1
ATOM 663 N N . MET A 1 82 ? 0.764 6.562 20.006 1.00 88.56 82 MET A N 1
ATOM 664 C CA . MET A 1 82 ? 0.250 6.318 18.657 1.00 88.56 82 MET A CA 1
ATOM 665 C C . MET A 1 82 ? 1.293 6.598 17.578 1.00 88.56 82 MET A C 1
ATOM 667 O O . MET A 1 82 ? 1.417 5.817 16.648 1.00 88.56 82 MET A O 1
ATOM 671 N N . ASN A 1 83 ? 2.075 7.672 17.696 1.00 83.69 83 ASN A N 1
ATOM 672 C CA . ASN A 1 83 ? 3.144 7.964 16.740 1.00 83.69 83 ASN A CA 1
ATOM 673 C C . ASN A 1 83 ? 4.246 6.898 16.772 1.00 83.69 83 ASN A C 1
ATOM 675 O O . ASN A 1 83 ? 4.749 6.521 15.718 1.00 83.69 83 ASN A O 1
ATOM 679 N N . ALA A 1 84 ? 4.603 6.388 17.954 1.00 84.88 84 ALA A N 1
ATOM 680 C CA . ALA A 1 84 ? 5.529 5.262 18.071 1.00 84.88 84 ALA A CA 1
ATOM 681 C C . ALA A 1 84 ? 4.965 3.996 17.404 1.00 84.88 84 ALA A C 1
ATOM 683 O O . ALA A 1 84 ? 5.673 3.328 16.661 1.00 84.88 84 ALA A O 1
ATOM 684 N N . TYR A 1 85 ? 3.677 3.711 17.606 1.00 84.44 85 TYR A N 1
ATOM 685 C CA . TYR A 1 85 ? 2.997 2.595 16.951 1.00 84.44 85 TYR A CA 1
ATOM 686 C C . TYR A 1 85 ? 2.932 2.759 15.423 1.00 84.44 85 TYR A C 1
ATOM 688 O O . TYR A 1 85 ? 3.280 1.831 14.706 1.00 84.44 85 TYR A O 1
ATOM 696 N N . LYS A 1 86 ? 2.603 3.954 14.911 1.00 78.50 86 LYS A N 1
ATOM 697 C CA . LYS A 1 86 ? 2.613 4.263 13.468 1.00 78.50 86 LYS A CA 1
ATOM 698 C C . LYS A 1 86 ? 3.982 4.034 12.831 1.00 78.50 86 LYS A C 1
ATOM 700 O O . LYS A 1 86 ? 4.047 3.419 11.779 1.00 78.50 86 LYS A O 1
ATOM 705 N N . LYS A 1 87 ? 5.065 4.461 13.488 1.00 75.88 87 LYS A N 1
ATOM 706 C CA . LYS A 1 87 ? 6.435 4.197 13.016 1.00 75.88 87 LYS A CA 1
ATOM 707 C C . LYS A 1 87 ? 6.754 2.705 12.926 1.00 75.88 87 LYS A C 1
ATOM 709 O O . LYS A 1 87 ? 7.522 2.311 12.066 1.00 75.88 87 LYS A O 1
ATOM 714 N N . ASN A 1 88 ? 6.159 1.884 13.789 1.00 70.69 88 ASN A N 1
ATOM 715 C CA . ASN A 1 88 ? 6.312 0.432 13.716 1.00 70.69 88 ASN A CA 1
ATOM 716 C C . ASN A 1 88 ? 5.416 -0.210 12.637 1.00 70.69 88 ASN A C 1
ATOM 718 O O . ASN A 1 88 ? 5.712 -1.321 12.216 1.00 70.69 88 ASN A O 1
ATOM 722 N N . ILE A 1 89 ? 4.343 0.466 12.195 1.00 67.81 89 ILE A N 1
ATOM 723 C CA . ILE A 1 89 ? 3.505 0.058 11.047 1.00 67.81 89 ILE A CA 1
ATOM 724 C C . ILE A 1 89 ? 4.151 0.436 9.709 1.00 67.81 89 ILE A C 1
ATOM 726 O O . ILE A 1 89 ? 3.820 -0.154 8.683 1.00 67.81 89 ILE A O 1
ATOM 730 N N . GLU A 1 90 ? 5.049 1.426 9.684 1.00 61.19 90 GLU A N 1
ATOM 731 C CA . GLU A 1 90 ? 5.857 1.743 8.505 1.00 61.19 90 GLU A CA 1
ATOM 732 C C . GLU A 1 90 ? 6.745 0.527 8.194 1.00 61.19 90 GLU A C 1
ATOM 734 O O . GLU A 1 90 ? 7.877 0.445 8.658 1.00 61.19 90 GLU A O 1
ATOM 739 N N . ASN A 1 91 ? 6.194 -0.439 7.450 1.00 60.16 91 ASN A N 1
ATOM 740 C CA . ASN A 1 91 ? 6.788 -1.705 7.016 1.00 60.16 91 ASN A CA 1
ATOM 741 C C . ASN A 1 91 ? 8.042 -1.457 6.160 1.00 60.16 91 ASN A C 1
ATOM 743 O O . ASN A 1 91 ? 8.042 -1.673 4.952 1.00 60.16 91 ASN A O 1
ATOM 747 N N . GLY A 1 92 ? 9.109 -0.944 6.768 1.00 60.91 92 GLY A N 1
ATOM 748 C CA . GLY A 1 92 ? 10.374 -0.701 6.098 1.00 60.91 92 GLY A CA 1
ATOM 749 C C . GLY A 1 92 ? 10.305 0.355 4.994 1.00 60.91 92 GLY A C 1
ATOM 750 O O . GLY A 1 92 ? 10.889 0.155 3.936 1.00 60.91 92 GLY A O 1
ATOM 751 N N . ILE A 1 93 ? 9.619 1.489 5.193 1.00 73.25 93 ILE A N 1
ATOM 752 C CA . ILE A 1 93 ? 9.753 2.598 4.233 1.00 73.25 93 ILE A CA 1
ATOM 753 C C . ILE A 1 93 ? 11.186 3.139 4.305 1.00 73.25 93 ILE A C 1
ATOM 755 O O . ILE A 1 93 ? 11.593 3.733 5.304 1.00 73.25 93 ILE A O 1
ATOM 759 N N . VAL A 1 94 ? 11.940 2.962 3.226 1.00 77.44 94 VAL A N 1
ATOM 760 C CA . VAL A 1 94 ? 13.300 3.471 3.058 1.00 77.44 94 VAL A CA 1
ATOM 761 C C . VAL A 1 94 ? 13.245 4.739 2.222 1.00 77.44 94 VAL A C 1
ATOM 763 O O . VAL A 1 94 ? 12.597 4.785 1.179 1.00 77.44 94 VAL A O 1
ATOM 766 N N . LYS A 1 95 ? 13.941 5.777 2.690 1.00 81.75 95 LYS A N 1
ATOM 767 C CA . LYS A 1 95 ? 14.186 7.013 1.943 1.00 81.75 95 LYS A CA 1
ATOM 768 C C . LYS A 1 95 ? 15.670 7.092 1.651 1.00 81.75 95 LYS A C 1
ATOM 770 O O . LYS A 1 95 ? 16.473 7.012 2.580 1.00 81.75 95 LYS A O 1
ATOM 775 N N . THR A 1 96 ? 16.031 7.205 0.384 1.00 86.12 96 THR A N 1
ATOM 776 C CA . THR A 1 96 ? 17.432 7.217 -0.024 1.00 86.12 96 THR A CA 1
ATOM 777 C C . THR A 1 96 ? 17.619 7.955 -1.341 1.00 86.12 96 THR A C 1
ATOM 779 O O . THR A 1 96 ? 16.653 8.319 -2.011 1.00 86.12 96 THR A O 1
ATOM 782 N N . ASP A 1 97 ? 18.883 8.137 -1.685 1.00 85.44 97 ASP A N 1
ATOM 783 C CA . ASP A 1 97 ? 19.355 8.774 -2.897 1.00 85.44 97 ASP A CA 1
ATOM 784 C C . ASP A 1 97 ? 20.016 7.701 -3.762 1.00 85.44 97 ASP A C 1
ATOM 786 O O . ASP A 1 97 ? 20.961 7.038 -3.324 1.00 85.44 97 ASP A O 1
ATOM 790 N N . ILE A 1 98 ? 19.522 7.507 -4.985 1.00 83.25 98 ILE A N 1
ATOM 791 C CA . ILE A 1 98 ? 20.121 6.576 -5.945 1.00 83.25 98 ILE A CA 1
ATOM 792 C C . ILE A 1 98 ? 20.910 7.373 -6.980 1.00 83.25 98 ILE A C 1
ATOM 794 O O . ILE A 1 98 ? 20.387 8.292 -7.608 1.00 83.25 98 ILE A O 1
ATOM 798 N N . LEU A 1 99 ? 22.175 7.000 -7.176 1.00 76.06 99 LEU A N 1
ATOM 799 C CA . LEU A 1 99 ? 23.022 7.570 -8.218 1.00 76.06 99 LEU A CA 1
ATOM 800 C C . LEU A 1 99 ? 22.730 6.899 -9.560 1.00 76.06 99 LEU A C 1
ATOM 802 O O . LEU A 1 99 ? 22.822 5.679 -9.687 1.00 76.06 99 LEU A O 1
ATOM 806 N N . THR A 1 100 ? 22.431 7.705 -10.574 1.00 69.25 100 THR A N 1
ATOM 807 C CA . THR A 1 100 ? 22.290 7.216 -11.950 1.00 69.25 100 THR A CA 1
ATOM 808 C C . THR A 1 100 ? 23.639 7.140 -12.661 1.00 69.25 100 THR A C 1
ATOM 810 O O . THR A 1 100 ? 24.461 8.061 -12.596 1.00 69.25 100 THR A O 1
ATOM 813 N N . ASN A 1 101 ? 23.863 6.040 -13.386 1.00 58.00 101 ASN A N 1
ATOM 814 C CA . ASN A 1 101 ? 25.112 5.798 -14.117 1.00 58.00 101 ASN A CA 1
ATOM 815 C C . ASN A 1 101 ? 25.320 6.772 -15.290 1.00 58.00 101 ASN A C 1
ATOM 817 O O . ASN A 1 101 ? 26.460 7.040 -15.661 1.00 58.00 101 ASN A O 1
ATOM 821 N N . SER A 1 102 ? 24.243 7.304 -15.870 1.00 57.97 102 SER A N 1
ATOM 822 C CA . SER A 1 102 ? 24.280 8.098 -17.101 1.00 57.97 102 SER A CA 1
ATOM 823 C C . SER A 1 102 ? 24.614 9.579 -16.883 1.00 57.97 102 SER A C 1
ATOM 825 O O . SER A 1 102 ? 25.206 10.191 -17.771 1.00 57.97 102 SER A O 1
ATOM 827 N N . LYS A 1 103 ? 24.311 10.161 -15.711 1.00 56.91 103 LYS A N 1
ATOM 828 C CA . LYS A 1 103 ? 24.551 11.597 -15.444 1.00 56.91 103 LYS A CA 1
ATOM 829 C C . LYS A 1 103 ? 25.200 11.937 -14.097 1.00 56.91 103 LYS A C 1
ATOM 831 O O . LYS A 1 103 ? 25.457 13.111 -13.846 1.00 56.91 103 LYS A O 1
ATOM 836 N N . LYS A 1 104 ? 25.481 10.955 -13.225 1.00 62.88 104 LYS A N 1
ATOM 837 C CA . LYS A 1 104 ? 25.831 11.204 -11.806 1.00 62.88 104 LYS A CA 1
ATOM 838 C C . LYS A 1 104 ? 24.795 12.088 -11.089 1.00 62.88 104 LYS A C 1
ATOM 840 O O . LYS A 1 104 ? 25.129 12.794 -10.140 1.00 62.88 104 LYS A O 1
ATOM 845 N N . GLU A 1 105 ? 23.546 12.065 -11.547 1.00 72.12 105 GLU A N 1
ATOM 846 C CA . GLU A 1 105 ? 22.444 12.754 -10.883 1.00 72.12 105 GLU A CA 1
ATOM 847 C C . GLU A 1 105 ? 21.937 11.869 -9.740 1.00 72.12 105 GLU A C 1
ATOM 849 O O . GLU A 1 105 ? 21.764 10.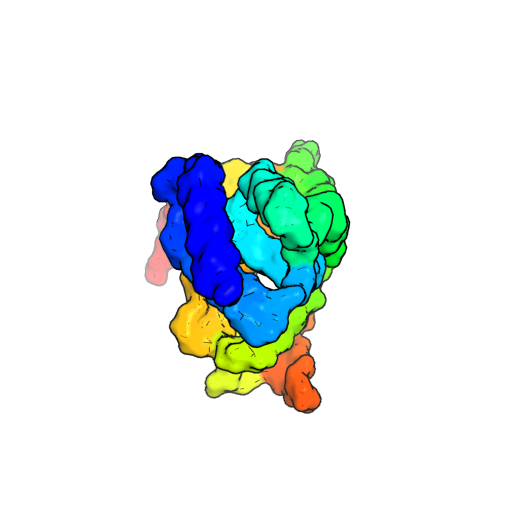656 -9.911 1.00 72.12 105 GLU A O 1
ATOM 854 N N . SER A 1 106 ? 21.744 12.482 -8.570 1.00 83.75 106 SER A N 1
ATOM 855 C CA . SER A 1 106 ? 21.126 11.845 -7.407 1.00 83.75 106 SER A CA 1
ATOM 856 C C . SER A 1 106 ? 19.608 11.927 -7.539 1.00 83.75 106 SER A C 1
ATOM 858 O O . SER A 1 106 ? 19.060 13.023 -7.671 1.00 83.75 106 SER A O 1
ATOM 860 N N . ILE A 1 107 ? 18.937 10.778 -7.503 1.00 87.88 107 ILE A N 1
ATOM 861 C CA . ILE A 1 107 ? 17.477 10.680 -7.517 1.00 87.88 107 ILE A CA 1
ATOM 862 C C . ILE A 1 107 ? 16.997 10.346 -6.113 1.00 87.88 107 ILE A C 1
ATOM 864 O O . ILE A 1 107 ? 17.324 9.287 -5.575 1.00 87.88 107 ILE A O 1
ATOM 868 N N . GLN A 1 108 ? 16.166 11.221 -5.551 1.00 90.62 108 GLN A N 1
ATOM 869 C CA . GLN A 1 108 ? 15.516 10.971 -4.268 1.00 90.62 108 GLN A CA 1
ATOM 870 C C . GLN A 1 108 ? 14.378 9.973 -4.462 1.00 90.62 108 GLN A C 1
ATOM 872 O O . GLN A 1 108 ? 13.458 10.223 -5.244 1.00 90.62 108 GLN A O 1
ATOM 877 N N . ILE A 1 109 ? 14.404 8.873 -3.717 1.00 92.31 109 ILE A N 1
ATOM 878 C CA . ILE A 1 109 ? 13.371 7.839 -3.742 1.00 92.31 109 ILE A CA 1
ATOM 879 C C . ILE A 1 109 ? 12.899 7.500 -2.328 1.00 92.31 109 ILE A C 1
ATOM 881 O O . ILE A 1 109 ? 13.675 7.440 -1.372 1.00 92.31 109 ILE A O 1
ATOM 885 N N . ALA A 1 110 ? 11.602 7.242 -2.206 1.00 91.12 110 ALA A N 1
ATOM 886 C CA . ALA A 1 110 ? 10.999 6.573 -1.067 1.00 91.12 110 ALA A CA 1
ATOM 887 C C . ALA A 1 110 ? 10.342 5.276 -1.547 1.00 91.12 110 ALA A C 1
ATOM 889 O O . ALA A 1 110 ? 9.575 5.309 -2.508 1.00 91.12 110 ALA A O 1
ATOM 890 N N . PHE A 1 111 ? 10.617 4.151 -0.891 1.00 91.25 111 PHE A N 1
ATOM 891 C CA . PHE A 1 111 ? 10.043 2.854 -1.256 1.00 91.25 111 PHE A CA 1
ATOM 892 C C . PHE A 1 111 ? 9.828 1.947 -0.043 1.00 91.25 111 PHE A C 1
ATOM 894 O O . PHE A 1 111 ? 10.446 2.137 1.002 1.00 91.25 111 PHE A O 1
ATOM 901 N N . VAL A 1 112 ? 8.939 0.967 -0.176 1.00 89.62 112 VAL A N 1
ATOM 902 C CA . VAL A 1 112 ? 8.725 -0.105 0.806 1.00 89.62 112 VAL A CA 1
ATOM 903 C C . VAL A 1 112 ? 9.816 -1.160 0.624 1.00 89.62 112 VAL A C 1
ATOM 905 O O . VAL A 1 112 ? 9.957 -1.694 -0.469 1.00 89.62 112 VAL A O 1
ATOM 908 N N . SER A 1 113 ? 10.583 -1.470 1.670 1.00 85.81 113 SER A N 1
ATOM 909 C CA . SER A 1 113 ? 11.747 -2.367 1.579 1.00 85.81 113 SER A CA 1
ATOM 910 C C . SER A 1 113 ? 11.427 -3.859 1.588 1.00 85.81 113 SER A C 1
ATOM 912 O O . SER A 1 113 ? 12.324 -4.662 1.347 1.00 85.81 113 SER A O 1
ATOM 914 N N . ASN A 1 114 ? 10.191 -4.233 1.922 1.00 87.12 114 ASN A N 1
ATOM 915 C CA . ASN A 1 114 ? 9.726 -5.617 1.908 1.00 87.12 114 ASN A CA 1
ATOM 916 C C . ASN A 1 114 ? 8.284 -5.664 1.393 1.00 87.12 114 ASN A C 1
ATOM 918 O O . ASN A 1 114 ? 7.309 -5.642 2.155 1.00 87.12 114 ASN A O 1
ATOM 922 N N . ILE A 1 115 ? 8.159 -5.652 0.070 1.00 91.00 115 ILE A N 1
ATOM 923 C CA . ILE A 1 115 ? 6.876 -5.639 -0.628 1.00 91.00 115 ILE A CA 1
ATOM 924 C C . ILE A 1 115 ? 6.189 -6.997 -0.491 1.00 91.00 115 ILE A C 1
ATOM 926 O O . ILE A 1 115 ? 4.966 -7.040 -0.354 1.00 91.00 115 ILE A O 1
ATOM 930 N N . ALA A 1 116 ? 6.945 -8.095 -0.455 1.00 90.94 116 ALA A N 1
ATOM 931 C CA . ALA A 1 116 ? 6.403 -9.437 -0.276 1.00 90.94 116 ALA A CA 1
ATOM 932 C C . ALA A 1 116 ? 5.657 -9.585 1.061 1.00 90.94 116 ALA A C 1
ATOM 934 O O . ALA A 1 116 ? 4.531 -10.089 1.094 1.00 90.94 116 ALA A O 1
ATOM 935 N N . GLU A 1 117 ? 6.239 -9.106 2.164 1.00 89.38 117 GLU A N 1
ATOM 936 C CA . GLU A 1 117 ? 5.589 -9.139 3.478 1.00 89.38 117 GLU A CA 1
ATOM 937 C C . GLU A 1 117 ? 4.389 -8.185 3.531 1.00 89.38 117 GLU A C 1
ATOM 939 O O . GLU A 1 117 ? 3.327 -8.571 4.025 1.00 89.38 117 GLU A O 1
ATOM 944 N N . LEU A 1 118 ? 4.499 -6.984 2.942 1.00 90.44 118 LEU A N 1
ATOM 945 C CA . LEU A 1 118 ? 3.361 -6.068 2.796 1.00 90.44 118 LEU A CA 1
ATOM 946 C C . LEU A 1 118 ? 2.196 -6.751 2.060 1.00 90.44 118 LEU A C 1
ATOM 948 O O . LEU A 1 118 ? 1.057 -6.718 2.533 1.00 90.44 118 LEU A O 1
ATOM 952 N N . LEU A 1 119 ? 2.466 -7.373 0.911 1.00 93.75 119 LEU A N 1
ATOM 953 C CA . LEU A 1 119 ? 1.466 -8.078 0.114 1.00 93.75 119 LEU A CA 1
ATOM 954 C C . LEU A 1 119 ? 0.850 -9.229 0.897 1.00 93.75 119 LEU A C 1
ATOM 956 O O . LEU A 1 119 ? -0.373 -9.323 0.973 1.00 93.75 119 LEU A O 1
ATOM 960 N N . LYS A 1 120 ? 1.670 -10.068 1.531 1.00 93.81 120 LYS A N 1
ATOM 961 C CA . LYS A 1 120 ? 1.200 -11.194 2.340 1.00 93.81 120 LYS A CA 1
ATOM 962 C C . LYS A 1 120 ? 0.250 -10.737 3.445 1.00 93.81 120 LYS A C 1
ATOM 964 O O . LYS A 1 120 ? -0.844 -11.285 3.561 1.00 93.81 120 LYS A O 1
ATOM 969 N N . GLN A 1 121 ? 0.624 -9.711 4.209 1.00 90.69 121 GLN A N 1
ATOM 970 C CA . GLN A 1 121 ? -0.224 -9.150 5.263 1.00 90.69 121 GLN A CA 1
ATOM 971 C C . GLN A 1 121 ? -1.542 -8.617 4.697 1.00 90.69 121 GLN A C 1
ATOM 973 O O . GLN A 1 121 ? -2.615 -8.950 5.199 1.00 90.69 121 GLN A O 1
ATOM 978 N N . ARG A 1 122 ? -1.486 -7.834 3.612 1.00 91.56 122 ARG A N 1
ATOM 979 C CA . ARG A 1 122 ? -2.690 -7.276 2.982 1.00 91.56 122 ARG A CA 1
ATOM 980 C C . ARG A 1 122 ? -3.618 -8.357 2.435 1.00 91.56 122 ARG A C 1
ATOM 982 O O . ARG A 1 122 ? -4.824 -8.271 2.651 1.00 91.56 122 ARG A O 1
ATOM 989 N N . ILE A 1 123 ? -3.080 -9.371 1.760 1.00 95.19 123 ILE A N 1
ATOM 990 C CA . ILE A 1 123 ? -3.870 -10.469 1.193 1.00 95.19 123 ILE A CA 1
ATOM 991 C C . ILE A 1 123 ? -4.535 -11.277 2.313 1.00 95.19 123 ILE A C 1
ATOM 993 O O . ILE A 1 123 ? -5.730 -11.549 2.233 1.00 95.19 123 ILE A O 1
ATOM 997 N N . VAL A 1 124 ? -3.800 -11.607 3.381 1.00 94.00 124 VAL A N 1
ATOM 998 C CA . VAL A 1 124 ? -4.358 -12.312 4.548 1.00 94.00 124 VAL A CA 1
ATOM 999 C C . VAL A 1 124 ? -5.455 -11.483 5.220 1.00 94.00 124 VAL A C 1
ATOM 1001 O O . VAL A 1 124 ? -6.505 -12.024 5.556 1.00 94.00 124 VAL A O 1
ATOM 1004 N N . ASN A 1 125 ? -5.268 -10.170 5.358 1.00 91.44 125 ASN A N 1
ATOM 1005 C CA . ASN A 1 125 ? -6.287 -9.290 5.930 1.00 91.44 125 ASN A CA 1
ATOM 1006 C C . ASN A 1 125 ? -7.556 -9.244 5.070 1.00 91.44 125 ASN A C 1
ATOM 1008 O O . ASN A 1 125 ? -8.652 -9.386 5.606 1.00 91.44 125 ASN A O 1
ATOM 1012 N N . LEU A 1 126 ? -7.414 -9.110 3.746 1.00 93.12 126 LEU A N 1
ATOM 1013 C CA . LEU A 1 126 ? -8.544 -9.134 2.810 1.00 93.12 126 LEU A CA 1
ATOM 1014 C C . LEU A 1 126 ? -9.260 -10.489 2.796 1.00 93.12 126 LEU A C 1
ATOM 1016 O O . LEU A 1 126 ? -10.479 -10.541 2.631 1.00 93.12 126 LEU A O 1
ATOM 1020 N N . TYR A 1 127 ? -8.518 -11.585 2.962 1.00 94.75 127 TYR A N 1
ATOM 1021 C CA . TYR A 1 127 ? -9.090 -12.921 3.096 1.00 94.75 127 TYR A CA 1
ATOM 1022 C C . TYR A 1 127 ? -9.910 -13.036 4.386 1.00 94.75 127 TYR A C 1
ATOM 1024 O O . TYR A 1 127 ? -11.073 -13.424 4.348 1.00 94.75 127 TYR A O 1
ATOM 1032 N N . ASN A 1 128 ? -9.339 -12.619 5.520 1.00 93.12 128 ASN A N 1
ATOM 1033 C CA . ASN A 1 128 ? -10.005 -12.664 6.823 1.00 93.12 128 ASN A CA 1
ATOM 1034 C C . ASN A 1 128 ? -11.246 -11.760 6.889 1.00 93.12 128 ASN A C 1
ATOM 1036 O O . ASN A 1 128 ? -12.183 -12.058 7.627 1.00 93.12 128 ASN A O 1
ATOM 1040 N N . SER A 1 129 ? -11.274 -10.672 6.114 1.00 90.38 129 SER A N 1
ATOM 1041 C CA . SER A 1 129 ? -12.431 -9.780 5.995 1.00 90.38 129 SER A CA 1
ATOM 1042 C C . SER A 1 129 ? -13.443 -10.208 4.925 1.00 90.38 129 SER A C 1
ATOM 1044 O O . SER A 1 129 ? -14.358 -9.439 4.629 1.00 90.38 129 SER A O 1
ATOM 1046 N N . ASN A 1 130 ? -13.292 -11.395 4.317 1.00 92.38 130 ASN A N 1
ATOM 1047 C CA . ASN A 1 130 ? -14.117 -11.881 3.201 1.00 92.38 130 ASN A CA 1
ATOM 1048 C C . ASN A 1 130 ? -14.226 -10.876 2.039 1.00 92.38 130 ASN A C 1
ATOM 1050 O O . ASN A 1 130 ? -15.266 -10.761 1.400 1.00 92.38 130 ASN A O 1
ATOM 1054 N N . SER A 1 131 ? -13.172 -10.096 1.795 1.00 92.94 131 SER A N 1
ATOM 1055 C CA . SER A 1 131 ? -13.147 -9.055 0.759 1.00 92.94 131 SER A CA 1
ATOM 1056 C C . SER A 1 131 ? -12.257 -9.416 -0.433 1.00 92.94 131 SER A C 1
ATOM 1058 O O . SER A 1 131 ? -12.362 -8.783 -1.483 1.00 92.94 131 SER A O 1
ATOM 1060 N N . LEU A 1 132 ? -11.373 -10.406 -0.277 1.00 95.12 132 LEU A N 1
ATOM 1061 C CA . LEU A 1 132 ? -10.481 -10.897 -1.327 1.00 95.12 132 LEU A CA 1
ATOM 1062 C C . LEU A 1 132 ? -11.261 -11.654 -2.412 1.00 95.12 132 LEU A C 1
ATOM 1064 O O . LEU A 1 132 ? -12.015 -12.574 -2.100 1.00 95.12 132 LEU A O 1
ATOM 1068 N N . ASP A 1 133 ? -11.049 -11.308 -3.684 1.00 94.81 133 ASP A N 1
ATOM 1069 C CA . ASP A 1 133 ? -11.603 -12.077 -4.805 1.00 94.81 133 ASP A CA 1
ATOM 1070 C C . ASP A 1 133 ? -10.680 -13.252 -5.155 1.00 94.81 133 ASP A C 1
ATOM 1072 O O . ASP A 1 133 ? -9.541 -13.056 -5.576 1.00 94.81 133 ASP A O 1
ATOM 1076 N N . LEU A 1 134 ? -11.199 -14.471 -4.993 1.00 95.00 134 LEU A N 1
ATOM 1077 C CA . LEU A 1 134 ? -10.532 -15.735 -5.326 1.00 95.00 134 LEU A CA 1
ATOM 1078 C C . LEU A 1 134 ? 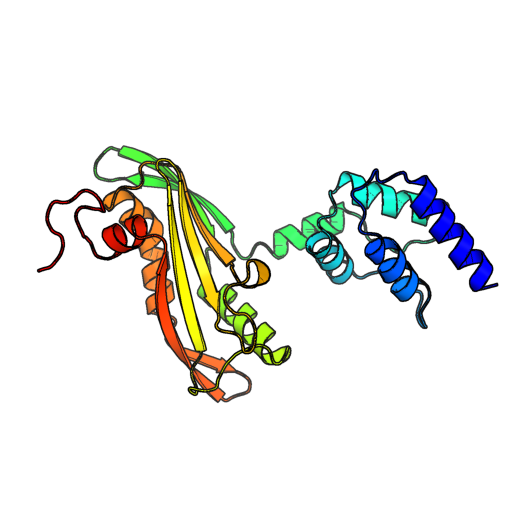-11.317 -16.557 -6.363 1.00 95.00 134 LEU A C 1
ATOM 1080 O O . LEU A 1 134 ? -11.075 -17.753 -6.513 1.00 95.00 134 LEU A O 1
ATOM 1084 N N . SER A 1 135 ? -12.244 -15.941 -7.106 1.00 92.25 135 SER A N 1
ATOM 1085 C CA . SER A 1 135 ? -13.120 -16.618 -8.084 1.00 92.25 135 SER A CA 1
ATOM 1086 C C . SER A 1 135 ? -12.376 -17.415 -9.167 1.00 92.25 135 SER A C 1
ATOM 1088 O O . SER A 1 135 ? -12.943 -18.321 -9.773 1.00 92.25 135 SER A O 1
ATOM 1090 N N . ARG A 1 136 ? -11.099 -17.096 -9.405 1.00 92.06 136 ARG A N 1
ATOM 1091 C CA . ARG A 1 136 ? -10.211 -17.759 -10.375 1.00 92.06 136 ARG A CA 1
ATOM 1092 C C . ARG A 1 136 ? -9.163 -18.675 -9.727 1.00 92.06 136 ARG A C 1
ATOM 1094 O O . ARG A 1 136 ? -8.217 -19.072 -10.399 1.00 92.06 136 ARG A O 1
ATOM 1101 N N . ASN A 1 137 ? -9.308 -19.005 -8.439 1.00 94.12 137 ASN A N 1
ATOM 1102 C CA . ASN A 1 137 ? -8.318 -19.748 -7.643 1.00 94.12 137 ASN A CA 1
ATOM 1103 C C . ASN A 1 137 ? -6.914 -19.108 -7.651 1.00 94.12 137 ASN A C 1
ATOM 1105 O O . ASN A 1 137 ? -5.893 -19.787 -7.533 1.00 94.12 137 ASN A O 1
ATOM 1109 N N . CYS A 1 138 ? -6.857 -17.786 -7.781 1.00 96.25 138 CYS A N 1
ATOM 1110 C CA . CYS A 1 138 ? -5.633 -16.998 -7.776 1.00 96.25 138 CYS A CA 1
ATOM 1111 C C . CYS A 1 138 ? -5.872 -15.661 -7.078 1.00 96.25 138 CYS A C 1
ATOM 1113 O O . CYS A 1 138 ? -7.010 -15.211 -6.958 1.00 96.25 138 CYS A O 1
ATOM 1115 N N . VAL A 1 139 ? -4.784 -15.014 -6.673 1.00 97.12 139 VAL A N 1
ATOM 1116 C CA . VAL A 1 139 ? -4.787 -13.629 -6.210 1.00 97.12 139 VAL A CA 1
ATOM 1117 C C . VAL A 1 139 ? -4.340 -12.741 -7.363 1.00 97.12 139 VAL A C 1
ATOM 1119 O O . VAL A 1 139 ? -3.195 -12.816 -7.803 1.00 97.12 139 VAL A O 1
ATOM 1122 N N . ASP A 1 140 ? -5.246 -11.902 -7.856 1.00 96.12 140 ASP A N 1
ATOM 1123 C CA . ASP A 1 140 ? -4.928 -10.898 -8.869 1.00 96.12 140 ASP A CA 1
ATOM 1124 C C . ASP A 1 140 ? -4.385 -9.627 -8.191 1.00 96.12 140 ASP A C 1
ATOM 1126 O O . ASP A 1 140 ? -5.048 -9.026 -7.338 1.00 96.12 140 ASP A O 1
ATOM 1130 N N . ILE A 1 141 ? -3.187 -9.198 -8.589 1.00 96.00 141 ILE A N 1
ATOM 1131 C CA . ILE A 1 141 ? -2.527 -7.980 -8.110 1.00 96.00 141 ILE A CA 1
ATOM 1132 C C . ILE A 1 141 ? -2.246 -7.082 -9.312 1.00 96.00 141 ILE A C 1
ATOM 1134 O O . ILE A 1 141 ? -1.655 -7.502 -10.301 1.00 96.00 141 ILE A O 1
ATOM 1138 N N . CYS A 1 142 ? -2.663 -5.827 -9.220 1.00 94.94 142 CYS A N 1
ATOM 1139 C CA . CYS A 1 142 ? -2.425 -4.808 -10.228 1.00 94.94 142 CYS A CA 1
ATOM 1140 C C . CYS A 1 142 ? -1.324 -3.860 -9.748 1.00 94.94 142 CYS A C 1
ATOM 1142 O O . CYS A 1 142 ? -1.490 -3.198 -8.724 1.00 94.94 142 CYS A O 1
ATOM 1144 N N . VAL A 1 143 ? -0.223 -3.782 -10.488 1.00 94.88 143 VAL A N 1
ATOM 1145 C CA . VAL A 1 143 ? 0.821 -2.767 -10.342 1.00 94.88 143 VAL A CA 1
ATOM 1146 C C . VAL A 1 143 ? 0.400 -1.556 -11.165 1.00 94.88 143 VAL A C 1
ATOM 1148 O O . VAL A 1 143 ? 0.167 -1.679 -12.365 1.00 94.88 143 VAL A O 1
ATOM 1151 N N . ILE A 1 144 ? 0.288 -0.394 -10.528 1.00 94.31 144 ILE A N 1
ATOM 1152 C CA . ILE A 1 144 ? -0.138 0.847 -11.173 1.00 94.31 144 ILE A CA 1
ATOM 1153 C C . ILE A 1 144 ? 0.957 1.904 -11.104 1.00 94.31 144 ILE A C 1
ATOM 1155 O O . ILE A 1 144 ? 1.507 2.157 -10.034 1.00 94.31 144 ILE A O 1
ATOM 1159 N N . GLY A 1 145 ? 1.257 2.541 -12.231 1.00 93.31 145 GLY A N 1
ATOM 1160 C CA . GLY A 1 145 ? 2.167 3.680 -12.276 1.00 93.31 145 GLY A CA 1
ATOM 1161 C C . GLY A 1 145 ? 1.482 4.987 -12.652 1.00 93.31 145 GLY A C 1
ATOM 1162 O O . GLY A 1 145 ? 0.541 5.009 -13.446 1.00 93.31 145 GLY A O 1
ATOM 1163 N N . ASP A 1 146 ? 1.987 6.073 -12.078 1.00 91.81 146 ASP A N 1
ATOM 1164 C CA . ASP A 1 146 ? 1.625 7.451 -12.415 1.00 91.81 146 ASP A CA 1
ATOM 1165 C C . ASP A 1 146 ? 2.910 8.225 -12.700 1.00 91.81 146 ASP A C 1
ATOM 1167 O O . ASP A 1 146 ? 3.778 8.365 -11.825 1.00 91.81 146 ASP A O 1
ATOM 1171 N N . LYS A 1 147 ? 3.039 8.678 -13.945 1.00 86.50 147 LYS A N 1
ATOM 1172 C CA . LYS A 1 147 ? 4.230 9.327 -14.474 1.00 86.50 147 LYS A CA 1
ATOM 1173 C C . LYS A 1 147 ? 3.963 10.823 -14.646 1.00 86.50 147 LYS A C 1
ATOM 1175 O O . LYS A 1 147 ? 3.275 11.257 -15.572 1.00 86.50 147 LYS A O 1
ATOM 1180 N N . GLY A 1 148 ? 4.561 11.623 -13.767 1.00 78.50 148 GLY A N 1
ATOM 1181 C CA . GLY A 1 148 ? 4.547 13.081 -13.826 1.00 78.50 148 GLY A CA 1
ATOM 1182 C C . GLY A 1 148 ? 5.957 13.637 -13.990 1.00 78.50 148 GLY A C 1
ATOM 1183 O O . GLY A 1 148 ? 6.900 13.097 -13.424 1.00 78.50 148 GLY A O 1
ATOM 1184 N N . SER A 1 149 ? 6.083 14.752 -14.708 1.00 76.00 149 SER A N 1
ATOM 1185 C CA . SER A 1 149 ? 7.352 15.380 -15.120 1.00 76.00 149 SER A CA 1
ATOM 1186 C C . SER A 1 149 ? 8.498 15.308 -14.104 1.00 76.00 149 SER A C 1
ATOM 1188 O O . SER A 1 149 ? 9.618 14.989 -14.482 1.00 76.00 149 SER A O 1
ATOM 1190 N N . THR A 1 150 ? 8.228 15.604 -12.830 1.00 84.75 150 THR A N 1
ATOM 1191 C CA . THR A 1 150 ? 9.226 15.606 -11.746 1.00 84.75 150 THR A CA 1
ATOM 1192 C C . THR A 1 150 ? 8.989 14.535 -10.687 1.00 84.75 150 THR A C 1
ATOM 1194 O O . THR A 1 150 ? 9.761 14.436 -9.733 1.00 84.75 150 THR A O 1
ATOM 1197 N N . THR A 1 151 ? 7.910 13.761 -10.803 1.00 90.50 151 THR A N 1
ATOM 1198 C CA . THR A 1 151 ? 7.537 12.740 -9.823 1.00 90.50 151 THR A CA 1
ATOM 1199 C C . THR A 1 151 ? 6.937 11.532 -10.507 1.00 90.50 151 THR A C 1
ATOM 1201 O O . THR A 1 151 ? 5.894 11.643 -11.153 1.00 90.50 151 THR A O 1
ATOM 1204 N N . THR A 1 152 ? 7.506 10.363 -10.252 1.00 93.44 152 THR A N 1
ATOM 1205 C CA . THR A 1 152 ? 6.935 9.100 -10.719 1.00 93.44 152 THR A CA 1
ATOM 1206 C C . THR A 1 152 ? 6.619 8.215 -9.525 1.00 93.44 152 THR A C 1
ATOM 1208 O O . THR A 1 152 ? 7.410 8.107 -8.586 1.00 93.44 152 THR A O 1
ATOM 1211 N N . LYS A 1 153 ? 5.424 7.623 -9.536 1.00 94.25 153 LYS A N 1
ATOM 1212 C CA . LYS A 1 153 ? 4.863 6.839 -8.432 1.00 94.25 153 LYS A CA 1
ATOM 1213 C C . LYS A 1 153 ? 4.531 5.434 -8.907 1.00 94.25 153 LYS A C 1
ATOM 1215 O O . LYS A 1 153 ? 4.069 5.258 -10.030 1.00 94.25 153 LYS A O 1
ATOM 1220 N N . LEU A 1 154 ? 4.713 4.468 -8.016 1.00 95.06 154 LEU A N 1
ATOM 1221 C CA . LEU A 1 154 ? 4.349 3.074 -8.209 1.00 95.06 154 LEU A CA 1
ATOM 1222 C C . LEU A 1 154 ? 3.468 2.621 -7.047 1.00 95.06 154 LEU A C 1
ATOM 1224 O O . LEU A 1 154 ? 3.839 2.740 -5.876 1.00 95.06 154 LEU A O 1
ATOM 1228 N N . GLY A 1 155 ? 2.294 2.109 -7.376 1.00 94.69 155 GLY A N 1
ATOM 1229 C CA . GLY A 1 155 ? 1.335 1.570 -6.431 1.00 94.69 155 GLY A CA 1
ATOM 1230 C C . GLY A 1 155 ? 0.929 0.144 -6.768 1.00 94.69 155 GLY A C 1
ATOM 1231 O O . GLY A 1 155 ? 1.209 -0.371 -7.848 1.00 94.69 155 GLY A O 1
ATOM 1232 N N . ILE A 1 156 ? 0.228 -0.483 -5.830 1.00 95.06 156 ILE A N 1
ATOM 1233 C CA . ILE A 1 156 ? -0.354 -1.817 -5.976 1.00 95.06 156 ILE A CA 1
ATOM 1234 C C . ILE A 1 156 ? -1.806 -1.832 -5.503 1.00 95.06 156 ILE A C 1
ATOM 1236 O O . ILE A 1 156 ? -2.151 -1.237 -4.475 1.00 95.06 156 ILE A O 1
ATOM 1240 N N . LEU A 1 157 ? -2.649 -2.561 -6.227 1.00 95.00 157 LEU A N 1
ATOM 1241 C CA . LEU A 1 157 ? -4.015 -2.895 -5.836 1.00 95.00 157 LEU A CA 1
ATOM 1242 C C . LEU A 1 157 ? -4.182 -4.413 -5.833 1.00 95.00 157 LEU A C 1
ATOM 1244 O O . LEU A 1 157 ? -3.697 -5.089 -6.734 1.00 95.00 157 LEU A O 1
ATOM 1248 N N . ILE A 1 158 ? -4.903 -4.945 -4.851 1.00 95.44 158 ILE A N 1
ATOM 1249 C CA . ILE A 1 158 ? -5.272 -6.367 -4.807 1.00 95.44 158 ILE A CA 1
ATOM 1250 C C . ILE A 1 158 ? -6.734 -6.472 -5.220 1.00 95.44 158 ILE A C 1
ATOM 1252 O O . ILE A 1 158 ? -7.562 -5.700 -4.742 1.00 95.44 158 ILE A O 1
ATOM 1256 N N . LYS A 1 159 ? -7.084 -7.392 -6.114 1.00 94.25 159 LYS A N 1
ATOM 1257 C CA . LYS A 1 159 ? -8.472 -7.531 -6.557 1.00 94.25 159 LYS A CA 1
ATOM 1258 C C . LYS A 1 159 ? -9.386 -7.939 -5.393 1.00 94.25 159 LYS A C 1
ATOM 1260 O O . LYS A 1 159 ? -9.121 -8.903 -4.676 1.00 94.25 159 LYS A O 1
ATOM 1265 N N . THR A 1 160 ? -10.467 -7.189 -5.214 1.00 92.75 160 THR A N 1
ATOM 1266 C CA . THR A 1 160 ? -11.505 -7.427 -4.203 1.00 92.75 160 THR A CA 1
ATOM 1267 C C . THR A 1 160 ? -12.841 -7.739 -4.870 1.00 92.75 160 THR A C 1
ATOM 1269 O O . THR A 1 160 ? -13.017 -7.458 -6.057 1.00 92.75 160 THR A O 1
ATOM 1272 N N . ILE A 1 161 ? -13.776 -8.314 -4.109 1.00 89.75 161 ILE A N 1
ATOM 1273 C CA . ILE A 1 161 ? -15.088 -8.762 -4.611 1.00 89.75 161 ILE A CA 1
ATOM 1274 C C . ILE A 1 161 ? -15.937 -7.587 -5.134 1.00 89.75 161 ILE A C 1
ATOM 1276 O O . ILE A 1 161 ? -16.526 -7.690 -6.206 1.00 89.75 161 ILE A O 1
ATOM 1280 N N . ASP A 1 162 ? -15.968 -6.461 -4.410 1.00 82.81 162 ASP A N 1
ATOM 1281 C CA . ASP A 1 162 ? -16.878 -5.343 -4.712 1.00 82.81 162 ASP A CA 1
ATOM 1282 C C . ASP A 1 162 ? -16.222 -4.215 -5.525 1.00 82.81 162 ASP A C 1
ATOM 1284 O O . ASP A 1 162 ? -16.565 -3.953 -6.678 1.00 82.81 162 ASP A O 1
ATOM 1288 N N . ARG A 1 16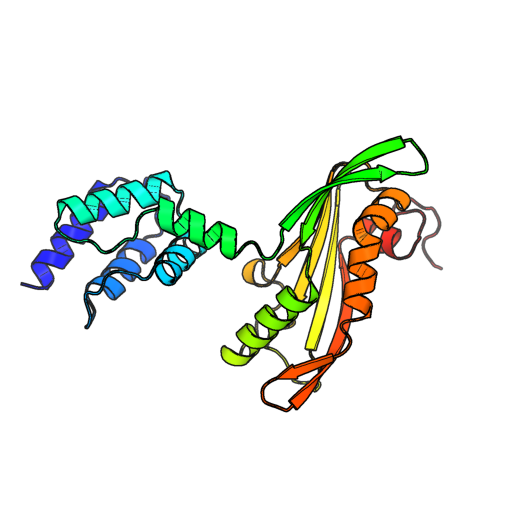3 ? -15.297 -3.478 -4.894 1.00 80.00 163 ARG A N 1
ATOM 1289 C CA . ARG A 1 163 ? -14.637 -2.290 -5.458 1.00 80.00 163 ARG A CA 1
ATOM 1290 C C . ARG A 1 163 ? -13.134 -2.404 -5.292 1.00 80.00 163 ARG A C 1
ATOM 1292 O O . ARG A 1 163 ? -12.581 -2.056 -4.247 1.00 80.00 163 ARG A O 1
ATOM 1299 N N . TRP A 1 164 ? -12.471 -2.850 -6.348 1.00 77.94 164 TRP A N 1
ATOM 1300 C CA . TRP A 1 164 ? -11.023 -3.026 -6.339 1.00 77.94 164 TRP A CA 1
ATOM 1301 C C . TRP A 1 164 ? -10.267 -1.739 -6.706 1.00 77.94 164 TRP A C 1
ATOM 1303 O O . TRP A 1 164 ? -9.160 -1.531 -6.220 1.00 77.94 164 TRP A O 1
ATOM 1313 N N . ASN A 1 165 ? -10.870 -0.825 -7.473 1.00 76.50 165 ASN A N 1
ATOM 1314 C CA . ASN A 1 165 ? -10.280 0.455 -7.897 1.00 76.50 165 ASN A CA 1
ATOM 1315 C C . ASN A 1 165 ? -10.525 1.610 -6.900 1.00 76.50 165 ASN A C 1
ATOM 1317 O O . ASN A 1 165 ? -10.820 2.739 -7.290 1.00 76.50 165 ASN A O 1
ATOM 1321 N N . SER A 1 166 ? -10.428 1.328 -5.601 1.00 79.31 166 SER A N 1
ATOM 1322 C CA . SER A 1 166 ? -10.595 2.323 -4.536 1.00 79.31 166 SER A CA 1
ATOM 1323 C C . SER A 1 166 ? -9.245 2.831 -4.033 1.00 79.31 166 SER A C 1
ATOM 1325 O O . SER A 1 166 ? -8.301 2.051 -3.908 1.00 79.31 166 SER A O 1
ATOM 1327 N N . LEU A 1 167 ? -9.175 4.109 -3.643 1.00 74.25 167 LEU A N 1
ATOM 1328 C CA . LEU A 1 167 ? -8.013 4.672 -2.942 1.00 74.25 167 LEU A CA 1
ATOM 1329 C C . LEU A 1 167 ? -7.674 3.876 -1.674 1.00 74.25 167 LEU A C 1
ATOM 1331 O O . LEU A 1 167 ? -6.504 3.654 -1.387 1.00 74.25 167 LEU A O 1
ATOM 1335 N N . ASN A 1 168 ? -8.686 3.358 -0.973 1.00 77.62 168 ASN A N 1
ATOM 1336 C CA . ASN A 1 168 ? -8.496 2.554 0.240 1.00 77.62 168 ASN A CA 1
ATOM 1337 C C . ASN A 1 168 ? -7.861 1.180 -0.040 1.00 77.62 168 ASN A C 1
ATOM 1339 O O . ASN A 1 168 ? -7.403 0.514 0.883 1.00 77.62 168 ASN A O 1
ATOM 1343 N N . ASN A 1 169 ? -7.848 0.741 -1.301 1.00 85.75 169 ASN A N 1
ATOM 1344 C CA . ASN A 1 169 ? -7.224 -0.505 -1.734 1.00 85.75 169 ASN A CA 1
ATOM 1345 C C . ASN A 1 169 ? -5.870 -0.284 -2.436 1.00 85.75 169 ASN A C 1
ATOM 1347 O O . ASN A 1 169 ? -5.169 -1.245 -2.760 1.00 85.75 169 ASN A O 1
ATOM 1351 N N . MET A 1 170 ? -5.479 0.967 -2.669 1.00 89.50 170 MET A N 1
ATOM 1352 C CA . MET A 1 170 ? -4.202 1.298 -3.284 1.00 89.50 170 MET A CA 1
ATOM 1353 C C . MET A 1 170 ? -3.132 1.458 -2.203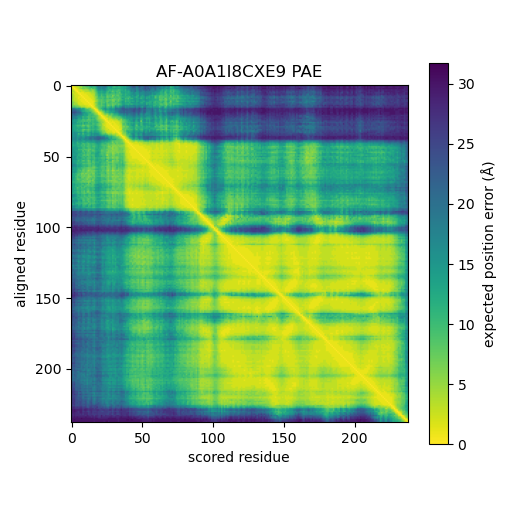 1.00 89.50 170 MET A C 1
ATOM 1355 O O . MET A 1 170 ? -3.303 2.220 -1.255 1.00 89.50 170 MET A O 1
ATOM 1359 N N . SER A 1 171 ? -2.001 0.770 -2.351 1.00 90.75 171 SER A N 1
ATOM 1360 C CA . SER A 1 171 ? -0.798 1.066 -1.565 1.00 90.75 171 SER A CA 1
ATOM 1361 C C . SER A 1 171 ? 0.260 1.663 -2.469 1.00 90.75 171 SER A C 1
ATOM 136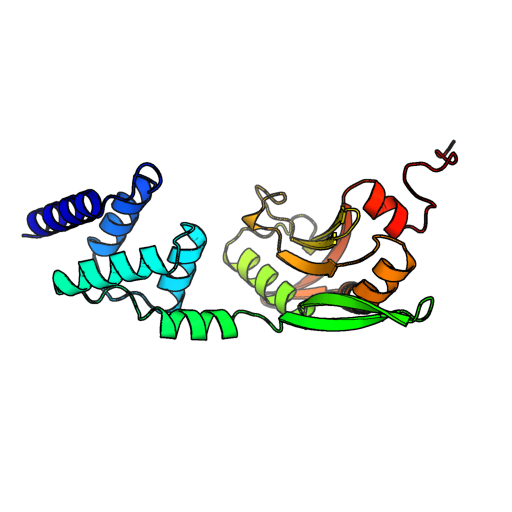3 O O . SER A 1 171 ? 0.640 1.034 -3.451 1.00 90.75 171 SER A O 1
ATOM 1365 N N . LEU A 1 172 ? 0.746 2.853 -2.126 1.00 91.81 172 LEU A N 1
ATOM 1366 C CA . LEU A 1 172 ? 1.945 3.420 -2.733 1.00 91.81 172 LEU A CA 1
ATOM 1367 C C . LEU A 1 172 ? 3.158 2.635 -2.218 1.00 91.81 172 LEU A C 1
ATOM 1369 O O . LEU A 1 172 ? 3.400 2.614 -1.013 1.00 91.81 172 LEU A O 1
ATOM 1373 N N . ILE A 1 173 ? 3.889 1.982 -3.119 1.00 93.75 173 ILE A N 1
ATOM 1374 C CA . ILE A 1 173 ? 5.061 1.162 -2.778 1.00 93.75 173 ILE A CA 1
ATOM 1375 C C . ILE A 1 173 ? 6.374 1.839 -3.140 1.00 93.75 173 ILE A C 1
ATOM 1377 O O . ILE A 1 173 ? 7.386 1.541 -2.514 1.00 93.75 173 ILE A O 1
ATOM 1381 N N . ALA A 1 174 ? 6.360 2.773 -4.093 1.00 94.12 174 ALA A N 1
ATOM 1382 C CA . ALA A 1 174 ? 7.503 3.627 -4.364 1.00 94.12 174 ALA A CA 1
ATOM 1383 C C . ALA A 1 174 ? 7.113 4.969 -4.978 1.00 94.12 174 ALA A C 1
ATOM 1385 O O . ALA A 1 174 ? 6.093 5.109 -5.652 1.00 94.12 174 ALA A O 1
ATOM 1386 N N . MET A 1 175 ? 7.963 5.961 -4.755 1.00 94.69 175 MET A N 1
ATOM 1387 C CA . MET A 1 175 ? 7.902 7.267 -5.389 1.00 94.69 175 MET A CA 1
ATOM 1388 C C . MET A 1 175 ? 9.313 7.822 -5.504 1.00 94.69 175 MET A C 1
ATOM 1390 O O . MET A 1 175 ? 10.045 7.823 -4.516 1.00 94.69 175 MET A O 1
ATOM 1394 N N . TYR A 1 176 ? 9.674 8.334 -6.677 1.00 93.19 176 TYR A N 1
ATOM 1395 C CA . TYR A 1 176 ? 10.922 9.067 -6.855 1.00 93.19 176 TYR A CA 1
ATOM 1396 C C . TYR A 1 176 ? 10.683 10.472 -7.408 1.00 93.19 176 TYR A C 1
ATOM 1398 O O . TYR A 1 176 ? 9.674 10.737 -8.072 1.00 93.19 176 TYR A O 1
ATOM 1406 N N . TYR A 1 177 ? 11.628 11.362 -7.113 1.00 90.88 177 TYR A N 1
ATOM 1407 C CA . TYR A 1 177 ? 11.668 12.740 -7.584 1.00 90.88 177 TYR A CA 1
ATOM 1408 C C . TYR A 1 177 ? 12.817 12.911 -8.572 1.00 90.88 177 TYR A C 1
ATOM 1410 O O . TYR A 1 177 ? 13.977 12.695 -8.225 1.00 90.88 177 TYR A O 1
ATOM 1418 N N . GLY A 1 178 ? 12.493 13.303 -9.798 1.00 85.94 178 GLY A N 1
ATOM 1419 C CA . GLY A 1 178 ? 13.448 13.444 -10.892 1.00 85.94 178 GLY A CA 1
ATOM 1420 C C . GLY A 1 178 ? 12.771 13.269 -12.243 1.00 85.94 178 GLY A C 1
ATOM 1421 O O . GLY A 1 178 ? 11.556 13.067 -12.308 1.00 85.94 178 GLY A O 1
ATOM 1422 N N . ASP A 1 179 ? 13.568 13.330 -13.310 1.00 84.12 179 ASP A N 1
ATOM 1423 C CA . ASP A 1 179 ? 13.069 13.124 -14.666 1.00 84.12 179 ASP A CA 1
ATOM 1424 C C . ASP A 1 179 ? 12.376 11.766 -14.783 1.00 84.12 179 ASP A C 1
ATOM 1426 O O . ASP A 1 179 ? 12.867 10.727 -14.329 1.00 84.12 179 ASP A O 1
ATOM 1430 N N . ASP A 1 180 ? 11.240 11.771 -15.457 1.00 81.06 180 ASP A N 1
ATOM 1431 C CA . ASP A 1 180 ? 10.368 10.617 -15.606 1.00 81.06 180 ASP A CA 1
ATOM 1432 C C . ASP A 1 180 ? 10.815 9.654 -16.736 1.00 81.06 180 ASP A C 1
ATOM 1434 O O . ASP A 1 180 ? 10.057 8.808 -17.215 1.00 81.06 180 ASP A O 1
ATOM 1438 N N . ASN A 1 181 ? 12.067 9.773 -17.184 1.00 82.88 181 ASN A N 1
ATOM 1439 C CA . ASN A 1 181 ? 12.631 8.993 -18.282 1.00 82.88 181 ASN A CA 1
ATOM 1440 C C . ASN A 1 181 ? 12.774 7.491 -17.940 1.00 82.88 181 ASN A C 1
ATOM 1442 O O . ASN A 1 181 ? 12.726 7.076 -16.781 1.00 82.88 181 ASN A O 1
ATOM 1446 N N . TYR A 1 182 ? 12.951 6.670 -18.980 1.00 84.19 182 TYR A N 1
ATOM 1447 C CA . TYR A 1 182 ? 13.056 5.215 -18.844 1.00 84.19 182 TYR A CA 1
ATOM 1448 C C . TYR A 1 182 ? 14.210 4.776 -17.931 1.00 84.19 182 TYR A C 1
ATOM 1450 O O . TYR A 1 182 ? 14.017 3.896 -17.099 1.00 84.19 182 TYR A O 1
ATOM 1458 N N . GLU A 1 183 ? 15.392 5.384 -18.064 1.00 85.62 183 GLU A N 1
ATOM 1459 C CA . GLU A 1 183 ? 16.583 4.997 -17.296 1.00 85.62 183 GLU A CA 1
ATOM 1460 C C . GLU A 1 183 ? 16.383 5.205 -15.794 1.00 85.62 183 GLU A C 1
ATOM 1462 O O . GLU A 1 183 ? 16.711 4.324 -14.996 1.00 85.62 183 GLU A O 1
ATOM 1467 N N . ASN A 1 184 ? 15.799 6.342 -15.412 1.00 87.19 184 ASN A N 1
ATOM 1468 C CA . ASN A 1 184 ? 15.481 6.670 -14.028 1.00 87.19 184 ASN A CA 1
ATOM 1469 C C . ASN A 1 184 ? 14.441 5.702 -13.472 1.00 87.19 184 ASN A C 1
ATOM 1471 O O . ASN A 1 184 ? 14.642 5.127 -12.406 1.00 87.19 184 ASN A O 1
ATOM 1475 N N . MET A 1 185 ? 13.365 5.458 -14.221 1.00 88.56 185 MET A N 1
ATOM 1476 C CA . MET A 1 185 ? 12.319 4.529 -13.806 1.00 88.56 185 MET A CA 1
ATOM 1477 C C . MET A 1 185 ? 12.851 3.098 -13.652 1.00 88.56 185 MET A C 1
ATOM 1479 O O . MET A 1 185 ? 12.570 2.450 -12.646 1.00 88.56 185 MET A O 1
ATOM 1483 N N . PHE A 1 186 ? 13.660 2.620 -14.603 1.00 89.06 186 PHE A N 1
ATOM 1484 C CA . PHE A 1 186 ? 14.317 1.315 -14.524 1.00 89.06 186 PHE A CA 1
ATOM 1485 C C . PHE A 1 186 ? 15.225 1.241 -13.295 1.00 89.06 186 PHE A C 1
ATOM 1487 O O . PHE A 1 186 ? 15.108 0.319 -12.496 1.00 89.06 186 PHE A O 1
ATOM 1494 N N . THR A 1 187 ? 16.081 2.242 -13.092 1.00 89.56 187 THR A N 1
ATOM 1495 C CA . THR A 1 187 ? 17.001 2.298 -11.948 1.00 89.56 187 THR A CA 1
ATOM 1496 C C . THR A 1 187 ? 16.251 2.284 -10.613 1.00 89.56 187 THR A C 1
ATOM 1498 O O . THR A 1 187 ? 16.617 1.538 -9.708 1.00 89.56 187 THR A O 1
ATOM 1501 N N . CYS A 1 188 ? 15.184 3.075 -10.494 1.00 90.69 188 CYS A N 1
ATOM 1502 C CA . CYS A 1 188 ? 14.413 3.218 -9.263 1.00 90.69 188 CYS A CA 1
ATOM 1503 C C . CYS A 1 188 ? 13.519 2.012 -8.954 1.00 90.69 188 CYS A C 1
ATOM 1505 O O . CYS A 1 188 ? 13.329 1.694 -7.782 1.00 90.69 188 CYS A O 1
ATOM 1507 N N . PHE A 1 189 ? 12.945 1.355 -9.966 1.00 92.31 189 PHE A N 1
ATOM 1508 C CA . PHE A 1 189 ? 11.942 0.304 -9.759 1.00 92.31 189 PHE A CA 1
ATOM 1509 C C . PHE A 1 189 ? 12.438 -1.114 -10.047 1.00 92.31 189 PHE A C 1
ATOM 1511 O O . PHE A 1 189 ? 11.692 -2.053 -9.788 1.00 92.31 189 PHE A O 1
ATOM 1518 N N . LYS A 1 190 ? 13.678 -1.309 -10.516 1.00 91.44 190 LYS A N 1
ATOM 1519 C CA . LYS A 1 190 ? 14.213 -2.645 -10.829 1.00 91.44 190 LYS A CA 1
ATOM 1520 C C . LYS A 1 190 ? 14.095 -3.629 -9.662 1.00 91.44 190 LYS A C 1
ATOM 1522 O O . LYS A 1 190 ? 13.484 -4.675 -9.829 1.00 91.44 190 LYS A O 1
ATOM 1527 N N . ALA A 1 191 ? 14.616 -3.276 -8.486 1.00 90.62 191 ALA A N 1
ATOM 1528 C CA . ALA A 1 191 ? 14.585 -4.170 -7.323 1.00 90.62 191 ALA A CA 1
ATOM 1529 C C . ALA A 1 191 ? 13.147 -4.513 -6.887 1.00 90.62 191 ALA A C 1
ATOM 1531 O O . ALA A 1 191 ? 12.864 -5.626 -6.460 1.00 90.62 191 ALA A O 1
ATOM 1532 N N . ILE A 1 192 ? 12.226 -3.560 -7.049 1.00 93.31 192 ILE A N 1
ATOM 1533 C CA . ILE A 1 192 ? 10.802 -3.743 -6.756 1.00 93.31 192 ILE A CA 1
ATOM 1534 C C . ILE A 1 192 ? 10.154 -4.694 -7.763 1.00 93.31 192 ILE A C 1
ATOM 1536 O O . ILE A 1 192 ? 9.370 -5.558 -7.381 1.00 93.31 192 ILE A O 1
ATOM 1540 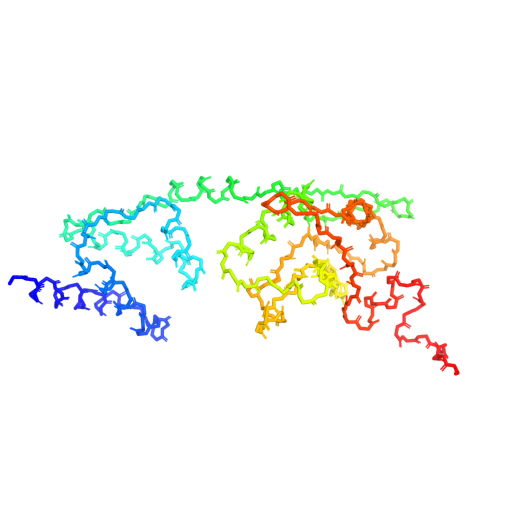N N . ALA A 1 193 ? 10.465 -4.530 -9.050 1.00 92.56 193 ALA A N 1
ATOM 1541 C CA . ALA A 1 193 ? 9.959 -5.397 -10.104 1.00 92.56 193 ALA A CA 1
ATOM 1542 C C . ALA A 1 193 ? 10.448 -6.841 -9.921 1.00 92.56 193 ALA A C 1
ATOM 1544 O O . ALA A 1 193 ? 9.640 -7.756 -10.034 1.00 92.56 193 ALA A O 1
ATOM 1545 N N . GLU A 1 194 ? 11.723 -7.028 -9.568 1.00 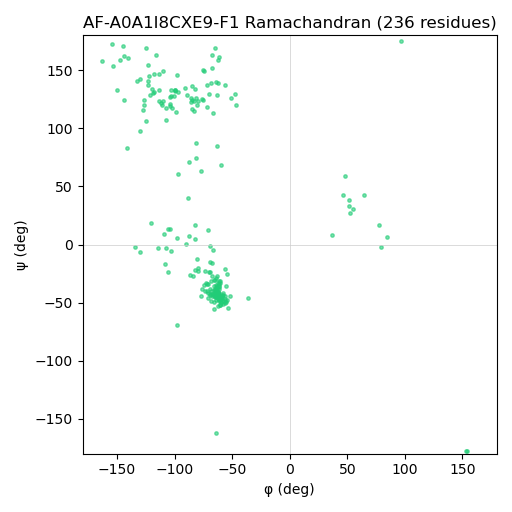93.50 194 GLU A N 1
ATOM 1546 C CA . GLU A 1 194 ? 12.310 -8.339 -9.257 1.00 93.50 194 GLU A CA 1
ATOM 1547 C C . GLU A 1 194 ? 11.606 -8.994 -8.054 1.00 93.50 194 GLU A C 1
ATOM 1549 O O . GLU A 1 194 ? 11.170 -10.140 -8.143 1.00 93.50 194 GLU A O 1
ATOM 1554 N N . GLU A 1 195 ? 11.390 -8.253 -6.958 1.00 94.00 195 GLU A N 1
ATOM 1555 C CA . GLU A 1 195 ? 10.674 -8.775 -5.782 1.00 94.00 195 GLU A CA 1
ATOM 1556 C C . GLU A 1 195 ? 9.222 -9.171 -6.108 1.00 94.00 195 GLU A C 1
ATOM 1558 O O . GLU A 1 195 ? 8.729 -10.204 -5.647 1.00 94.00 195 GLU A O 1
ATOM 1563 N N . LEU A 1 196 ? 8.526 -8.366 -6.918 1.00 94.62 196 LEU A N 1
ATOM 1564 C CA . LEU A 1 196 ? 7.168 -8.674 -7.367 1.00 94.62 196 LEU A CA 1
ATOM 1565 C C . LEU A 1 196 ? 7.143 -9.913 -8.269 1.00 94.62 196 LEU A C 1
ATOM 1567 O O . LEU A 1 196 ? 6.287 -10.775 -8.077 1.00 94.62 196 LEU A O 1
ATOM 1571 N N . GLU A 1 197 ? 8.074 -10.026 -9.219 1.00 92.69 197 GLU A N 1
ATOM 1572 C CA . GLU A 1 197 ? 8.184 -11.175 -10.124 1.00 92.69 197 GLU A CA 1
ATOM 1573 C C . GLU A 1 197 ? 8.444 -12.486 -9.366 1.00 92.69 197 GLU A C 1
ATOM 1575 O O . GLU A 1 197 ? 7.894 -13.534 -9.723 1.00 92.69 197 GLU A O 1
ATOM 1580 N N . ASP A 1 198 ? 9.220 -12.429 -8.283 1.00 95.44 198 ASP A N 1
ATOM 1581 C CA . ASP A 1 198 ? 9.490 -13.574 -7.412 1.00 95.44 198 ASP A CA 1
ATOM 1582 C C . ASP A 1 198 ? 8.290 -13.960 -6.526 1.00 95.44 198 ASP A C 1
ATOM 1584 O O . ASP A 1 198 ? 8.156 -15.125 -6.124 1.00 95.44 198 ASP A O 1
ATOM 1588 N N . PHE A 1 199 ? 7.355 -13.038 -6.272 1.00 96.25 199 PHE A N 1
ATOM 1589 C CA . PHE A 1 199 ? 6.144 -13.269 -5.476 1.00 96.25 199 PHE A CA 1
ATOM 1590 C C . PHE A 1 199 ? 5.056 -14.039 -6.258 1.00 96.25 199 PHE A C 1
ATOM 1592 O O . PHE A 1 199 ? 3.952 -13.559 -6.499 1.00 96.25 199 PHE A O 1
ATOM 1599 N N . LYS A 1 200 ? 5.355 -15.284 -6.650 1.00 96.12 200 LYS A N 1
ATOM 1600 C CA . LYS A 1 200 ? 4.521 -16.102 -7.563 1.00 96.12 200 LYS A CA 1
ATOM 1601 C C . LYS A 1 200 ? 3.345 -16.821 -6.900 1.00 96.12 200 LYS A C 1
ATOM 1603 O O . LYS A 1 200 ? 2.409 -17.249 -7.575 1.00 96.12 200 LYS A O 1
ATOM 1608 N N . SER A 1 201 ? 3.404 -17.047 -5.590 1.00 96.56 201 SER A N 1
ATOM 1609 C CA . SER A 1 201 ? 2.352 -17.761 -4.857 1.00 96.56 201 SER A CA 1
ATOM 1610 C C . SER A 1 201 ? 2.440 -17.525 -3.356 1.00 96.56 201 SER A C 1
ATOM 1612 O O . SER A 1 201 ? 3.522 -17.260 -2.837 1.00 96.56 201 SER A O 1
ATOM 1614 N N . LEU A 1 202 ? 1.326 -17.721 -2.653 1.00 96.19 202 LEU A N 1
ATOM 1615 C CA . LEU A 1 202 ? 1.274 -17.686 -1.195 1.00 96.19 202 LEU A CA 1
ATOM 1616 C C . LEU A 1 202 ? 0.345 -18.761 -0.620 1.00 96.19 202 LEU A C 1
ATOM 1618 O O . LEU A 1 202 ? -0.531 -19.284 -1.307 1.00 96.19 202 LEU A O 1
ATOM 1622 N N . MET A 1 203 ? 0.539 -19.069 0.662 1.00 95.88 203 MET A N 1
ATOM 1623 C CA . MET A 1 203 ? -0.314 -19.979 1.426 1.00 95.88 203 MET A CA 1
ATOM 1624 C C . MET A 1 203 ? -1.281 -19.182 2.301 1.00 95.88 203 MET A C 1
ATOM 1626 O O . MET A 1 203 ? -0.842 -18.346 3.090 1.00 95.88 203 MET A O 1
ATOM 1630 N N . ILE A 1 204 ? -2.577 -19.481 2.211 1.00 95.12 204 ILE A N 1
ATOM 1631 C CA . ILE A 1 204 ? -3.622 -18.929 3.084 1.00 95.12 204 ILE A CA 1
ATOM 1632 C C . ILE A 1 204 ? -4.403 -20.108 3.668 1.00 95.12 204 ILE A C 1
ATOM 1634 O O . ILE A 1 204 ? -4.945 -20.917 2.918 1.00 95.12 204 ILE A O 1
ATOM 1638 N N . ASN A 1 205 ? -4.422 -20.245 4.997 1.00 92.81 205 ASN A N 1
ATOM 1639 C CA . ASN A 1 205 ? -5.093 -21.342 5.716 1.00 92.81 205 ASN A CA 1
ATOM 1640 C C . ASN A 1 205 ? -4.818 -22.743 5.128 1.00 92.81 205 ASN A C 1
ATOM 1642 O O . ASN A 1 205 ? -5.724 -23.554 4.962 1.00 92.81 205 ASN A O 1
ATOM 1646 N N . GLY A 1 206 ? -3.561 -23.020 4.766 1.00 93.31 206 GLY A N 1
ATOM 1647 C CA . GLY A 1 206 ? -3.148 -24.312 4.205 1.00 93.31 206 GLY A CA 1
ATOM 1648 C C . GLY A 1 206 ? -3.456 -24.513 2.716 1.00 93.31 206 GLY A C 1
ATOM 1649 O O . GLY A 1 206 ? -3.036 -25.518 2.153 1.00 93.31 206 GLY A O 1
ATOM 1650 N N . THR A 1 207 ? -4.103 -23.553 2.051 1.00 95.38 207 THR A N 1
ATOM 1651 C CA . THR A 1 207 ? -4.346 -23.580 0.600 1.00 95.38 207 THR A CA 1
ATOM 1652 C C . THR A 1 207 ? -3.328 -22.709 -0.131 1.00 95.38 207 THR A C 1
ATOM 1654 O O . THR A 1 207 ? -3.075 -21.573 0.274 1.00 95.38 207 THR A O 1
ATOM 1657 N N . LYS A 1 208 ? -2.741 -23.236 -1.212 1.00 96.81 208 LYS A N 1
ATOM 1658 C CA . LYS A 1 208 ? -1.818 -22.491 -2.078 1.00 96.81 208 LYS A CA 1
ATOM 1659 C C . LYS A 1 208 ? -2.598 -21.714 -3.133 1.00 96.81 208 LYS A C 1
ATOM 1661 O O . LYS A 1 208 ? -3.333 -22.318 -3.907 1.00 96.81 208 LYS A O 1
ATOM 1666 N N . TYR A 1 209 ? -2.360 -20.410 -3.215 1.00 97.69 209 TYR A N 1
ATOM 1667 C CA . TYR A 1 209 ? -2.893 -19.546 -4.265 1.00 97.69 209 TYR A CA 1
ATOM 1668 C C . TYR A 1 209 ? -1.759 -19.024 -5.140 1.00 97.69 209 TYR A C 1
ATOM 1670 O O . TYR A 1 209 ? -0.729 -18.572 -4.632 1.00 97.69 209 TYR A O 1
ATOM 1678 N N . LEU A 1 210 ? -1.945 -19.095 -6.459 1.00 97.81 210 LEU A N 1
ATOM 1679 C CA . LEU A 1 210 ? -1.055 -18.442 -7.417 1.00 97.81 210 LEU A CA 1
ATOM 1680 C C . LEU A 1 210 ? -1.312 -16.936 -7.420 1.00 97.81 210 LEU A C 1
ATOM 1682 O O . LEU A 1 210 ? -2.439 -16.498 -7.187 1.00 97.81 210 LEU A O 1
ATOM 1686 N N . VAL A 1 211 ? -0.270 -16.161 -7.695 1.00 97.75 211 VAL A N 1
ATOM 1687 C CA . VAL A 1 211 ? -0.350 -14.709 -7.842 1.00 97.75 211 VAL A CA 1
ATOM 1688 C C . VAL A 1 211 ? -0.277 -14.363 -9.322 1.00 97.75 211 VAL A C 1
ATOM 1690 O O . VAL A 1 211 ? 0.656 -14.766 -10.012 1.00 97.75 211 VAL A O 1
ATOM 1693 N N . ASN A 1 212 ? -1.255 -13.594 -9.791 1.00 96.44 212 ASN A N 1
ATOM 1694 C CA . ASN A 1 212 ? -1.279 -13.043 -11.139 1.00 96.44 212 ASN A CA 1
ATOM 1695 C C . ASN A 1 212 ? -1.008 -11.543 -11.071 1.00 96.44 212 ASN A C 1
ATOM 1697 O O . ASN A 1 212 ? -1.792 -10.794 -10.485 1.00 96.44 212 ASN A O 1
ATOM 1701 N N . LEU A 1 213 ? 0.090 -11.113 -11.687 1.00 95.44 213 LEU A N 1
ATOM 1702 C CA . LEU A 1 213 ? 0.454 -9.705 -11.789 1.00 95.44 213 LEU A CA 1
ATOM 1703 C C . LEU A 1 213 ? -0.119 -9.095 -13.066 1.00 95.44 213 LEU A C 1
ATOM 1705 O O . LEU A 1 213 ? 0.005 -9.655 -14.153 1.00 95.44 213 LEU A O 1
ATOM 1709 N N . HIS A 1 214 ? -0.697 -7.909 -12.927 1.00 92.88 214 HIS A N 1
ATOM 1710 C CA . HIS A 1 214 ? -1.193 -7.088 -14.025 1.00 92.88 214 HIS A CA 1
ATOM 1711 C C . HIS A 1 214 ? -0.506 -5.729 -13.964 1.00 92.88 214 HIS A C 1
ATOM 1713 O O . HIS A 1 214 ? -0.378 -5.162 -12.882 1.00 92.88 214 HIS A O 1
ATOM 1719 N N . LEU A 1 215 ? -0.088 -5.189 -15.106 1.00 92.06 215 LEU A N 1
ATOM 1720 C CA . LEU A 1 215 ? 0.476 -3.842 -15.193 1.00 92.06 215 LEU A CA 1
ATOM 1721 C C . LEU A 1 215 ? -0.590 -2.861 -15.687 1.00 92.06 215 LEU A C 1
ATOM 1723 O O . LEU A 1 215 ? -1.284 -3.131 -16.667 1.00 92.06 215 LEU A O 1
ATOM 1727 N N . ASN A 1 216 ? -0.708 -1.717 -15.025 1.00 91.25 216 ASN A N 1
ATOM 1728 C CA . ASN A 1 216 ? -1.633 -0.648 -15.377 1.00 91.25 216 ASN A CA 1
ATOM 1729 C C . ASN A 1 216 ? -1.003 0.724 -15.076 1.00 91.25 216 ASN A C 1
ATOM 1731 O O . ASN A 1 216 ? 0.054 0.825 -14.453 1.00 91.25 216 ASN A O 1
ATOM 1735 N N . GLY A 1 217 ? -1.639 1.800 -15.516 1.00 89.12 217 GLY A N 1
ATOM 1736 C CA . GLY A 1 217 ? -1.168 3.161 -15.294 1.00 89.12 217 GLY A CA 1
ATOM 1737 C C . GLY A 1 217 ? -1.651 4.112 -16.370 1.00 89.12 217 GLY A C 1
ATOM 1738 O O . GLY A 1 217 ? -2.386 3.730 -17.284 1.00 89.12 217 GLY A O 1
ATOM 1739 N N . ASP A 1 218 ? -1.224 5.366 -16.268 1.00 87.75 218 ASP A N 1
ATOM 1740 C CA . ASP A 1 218 ? -1.411 6.290 -17.378 1.00 87.75 218 ASP A CA 1
ATOM 1741 C C . ASP A 1 218 ? -0.639 5.810 -18.627 1.00 87.75 218 ASP A C 1
ATOM 1743 O O . ASP A 1 218 ? 0.312 5.023 -18.562 1.00 87.75 218 ASP A O 1
ATOM 1747 N N . TYR A 1 219 ? -1.052 6.289 -19.800 1.00 86.56 219 TYR A N 1
ATOM 1748 C CA . TYR A 1 219 ? -0.457 5.863 -21.066 1.00 86.56 219 TYR A CA 1
ATOM 1749 C C . TYR A 1 219 ? 1.048 6.170 -21.160 1.00 86.56 219 TYR A C 1
ATOM 1751 O O . TYR A 1 219 ? 1.791 5.397 -21.766 1.00 86.56 219 TYR A O 1
ATOM 1759 N N . LYS A 1 220 ? 1.527 7.266 -20.551 1.00 86.00 220 LYS A N 1
ATOM 1760 C CA . LYS A 1 220 ? 2.954 7.624 -20.569 1.00 86.00 220 LYS A CA 1
ATOM 1761 C C . LYS A 1 220 ? 3.766 6.635 -19.742 1.00 86.00 220 LYS A C 1
ATOM 1763 O O . LYS A 1 220 ? 4.838 6.228 -20.191 1.00 86.00 220 LYS A O 1
ATOM 1768 N N . PHE A 1 221 ? 3.259 6.251 -18.574 1.00 89.00 221 PHE A N 1
ATOM 1769 C CA . PHE A 1 221 ? 3.853 5.231 -17.727 1.00 89.00 221 PHE A CA 1
ATOM 1770 C C . PHE A 1 221 ? 3.925 3.895 -18.464 1.00 89.00 221 PHE A C 1
ATOM 1772 O O . PHE A 1 221 ? 5.013 3.341 -18.583 1.00 89.00 221 PHE A O 1
ATOM 1779 N N . ILE A 1 222 ? 2.808 3.419 -19.031 1.00 88.69 222 ILE A N 1
ATOM 1780 C CA . ILE A 1 222 ? 2.767 2.141 -19.763 1.00 88.69 222 ILE A CA 1
ATOM 1781 C C . ILE A 1 222 ? 3.747 2.158 -20.943 1.00 88.69 222 ILE A C 1
ATOM 1783 O O . ILE A 1 222 ? 4.503 1.205 -21.121 1.00 88.69 222 ILE A O 1
ATOM 1787 N N . CYS A 1 223 ? 3.797 3.252 -21.713 1.00 86.00 223 CYS A N 1
ATOM 1788 C CA . CYS A 1 223 ? 4.772 3.400 -22.794 1.00 86.00 223 CYS A CA 1
ATOM 1789 C C . CYS A 1 223 ? 6.204 3.229 -22.282 1.00 86.00 223 CYS A C 1
ATOM 1791 O O . CYS A 1 223 ? 6.968 2.459 -22.854 1.00 86.00 223 CYS A O 1
ATOM 1793 N N . SER A 1 224 ? 6.570 3.921 -21.201 1.00 84.62 224 SER A N 1
ATOM 1794 C CA . SER A 1 224 ? 7.906 3.793 -20.620 1.00 84.62 224 SER A CA 1
ATOM 1795 C C . SER A 1 224 ? 8.153 2.392 -20.057 1.00 84.62 224 SER A C 1
ATOM 1797 O O . SER A 1 224 ? 9.223 1.845 -20.286 1.00 84.62 224 SER A O 1
ATOM 1799 N N . ALA A 1 225 ? 7.181 1.770 -19.389 1.00 84.56 225 ALA A N 1
ATOM 1800 C CA . ALA A 1 225 ? 7.342 0.443 -18.792 1.00 84.56 225 ALA A CA 1
ATOM 1801 C C . ALA A 1 225 ? 7.574 -0.652 -19.845 1.00 84.56 225 ALA A C 1
ATOM 1803 O O . ALA A 1 225 ? 8.299 -1.608 -19.591 1.00 84.56 225 ALA A O 1
ATOM 1804 N N . LEU A 1 226 ? 7.008 -0.480 -21.040 1.00 83.62 226 LEU A N 1
ATOM 1805 C CA . LEU A 1 226 ? 7.188 -1.378 -22.182 1.00 83.62 226 LEU A CA 1
ATOM 1806 C C . LEU A 1 226 ? 8.384 -1.004 -23.081 1.00 83.62 226 LEU A C 1
ATOM 1808 O O . LEU A 1 226 ? 8.623 -1.669 -24.085 1.00 83.62 226 LEU A O 1
ATOM 1812 N N . GLY A 1 227 ? 9.128 0.060 -22.758 1.00 75.62 227 GLY A N 1
ATOM 1813 C CA . GLY A 1 227 ? 10.277 0.516 -23.551 1.00 75.62 227 GLY A CA 1
ATOM 1814 C C . GLY A 1 227 ? 9.918 1.291 -24.828 1.00 75.62 227 GLY A C 1
ATOM 1815 O O . GLY A 1 227 ? 10.766 1.468 -25.701 1.00 75.62 227 GLY A O 1
ATOM 1816 N N . HIS A 1 228 ? 8.683 1.783 -24.961 1.00 79.00 228 HIS A N 1
ATOM 1817 C CA . HIS A 1 228 ? 8.289 2.664 -26.063 1.00 79.00 228 HIS A CA 1
ATOM 1818 C C . HIS A 1 228 ? 8.831 4.089 -25.880 1.00 79.00 228 HIS A C 1
ATOM 1820 O O . HIS A 1 228 ? 8.927 4.611 -24.769 1.00 79.00 228 HIS A O 1
ATOM 1826 N N . THR A 1 229 ? 9.079 4.778 -27.000 1.00 65.44 229 THR A N 1
ATOM 1827 C CA . THR A 1 229 ? 9.609 6.157 -27.060 1.00 65.44 229 THR A CA 1
ATOM 1828 C C . THR A 1 229 ? 8.621 7.249 -26.611 1.00 65.44 229 THR A C 1
ATOM 1830 O O . THR A 1 229 ? 8.882 8.438 -26.776 1.00 65.44 229 THR A O 1
ATOM 1833 N N . GLY A 1 230 ? 7.512 6.860 -25.977 1.00 64.50 230 GLY A N 1
ATOM 1834 C CA . GLY A 1 230 ? 6.569 7.752 -25.308 1.00 64.50 230 GLY A CA 1
ATOM 1835 C C . GLY A 1 230 ? 5.349 8.140 -26.144 1.00 64.50 230 GLY A C 1
ATOM 1836 O O . GLY A 1 230 ? 5.227 7.820 -27.324 1.00 64.50 230 GLY A O 1
ATOM 1837 N N . ALA A 1 231 ? 4.433 8.869 -25.505 1.00 61.56 231 ALA A N 1
ATOM 1838 C CA . ALA A 1 231 ? 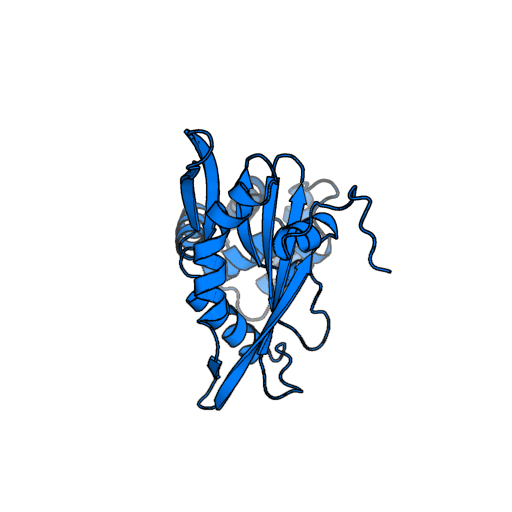3.123 9.207 -26.065 1.00 61.56 231 ALA A CA 1
ATOM 1839 C C . ALA A 1 231 ? 3.154 10.169 -27.269 1.00 61.56 231 ALA A C 1
ATOM 1841 O O . ALA A 1 231 ? 2.158 10.283 -27.974 1.00 61.56 231 ALA A O 1
ATOM 1842 N N . ALA A 1 232 ? 4.279 10.855 -27.490 1.00 59.69 232 ALA A N 1
ATOM 1843 C CA . ALA A 1 232 ? 4.492 11.794 -28.596 1.00 59.69 232 ALA A CA 1
ATOM 1844 C C . ALA A 1 232 ? 5.249 11.170 -29.786 1.00 59.69 232 ALA A C 1
ATOM 1846 O O . ALA A 1 232 ? 5.621 11.873 -30.723 1.00 59.69 232 ALA A O 1
ATOM 1847 N N . SER A 1 233 ? 5.522 9.863 -29.738 1.00 59.97 233 SER A N 1
ATOM 1848 C CA . SER A 1 233 ? 6.197 9.140 -30.812 1.00 59.97 233 SER A CA 1
ATOM 1849 C C . SER A 1 233 ? 5.280 8.976 -32.026 1.00 59.97 233 SER A C 1
ATOM 1851 O O . SER A 1 233 ? 4.120 8.603 -31.879 1.00 59.97 233 SER A O 1
ATOM 1853 N N . ALA A 1 234 ? 5.810 9.183 -33.237 1.00 57.72 234 ALA A N 1
ATOM 1854 C CA . ALA A 1 234 ? 5.084 8.958 -34.496 1.00 57.72 234 ALA A CA 1
ATOM 1855 C C . ALA A 1 234 ? 4.759 7.470 -34.761 1.00 57.72 234 ALA A C 1
ATOM 1857 O O . ALA A 1 234 ? 4.084 7.138 -35.736 1.00 57.72 234 ALA A O 1
ATOM 1858 N N . HIS A 1 235 ? 5.237 6.565 -33.905 1.00 56.06 235 HIS A N 1
ATOM 1859 C CA . HIS A 1 235 ? 4.932 5.141 -33.943 1.00 56.06 235 HIS A CA 1
ATOM 1860 C C . HIS A 1 235 ? 3.658 4.839 -33.146 1.00 56.06 235 HIS A C 1
ATOM 1862 O O . HIS A 1 235 ? 3.701 4.226 -32.081 1.00 56.06 235 HIS A O 1
ATOM 1868 N N . HIS A 1 236 ? 2.506 5.252 -33.673 1.00 44.12 236 HIS A N 1
ATOM 1869 C CA . HIS A 1 236 ? 1.253 4.582 -33.338 1.00 44.12 236 HIS A CA 1
ATOM 1870 C C . HIS A 1 236 ? 1.233 3.268 -34.121 1.00 44.12 236 HIS A C 1
ATOM 1872 O O . HIS A 1 236 ? 1.462 3.268 -35.332 1.00 44.12 236 HIS A O 1
ATOM 1878 N N . SER A 1 237 ? 1.060 2.143 -33.430 1.00 37.88 237 SER A N 1
ATOM 1879 C CA . SER A 1 237 ? 0.933 0.826 -34.056 1.00 37.88 237 SER A CA 1
ATOM 1880 C C . SER A 1 237 ? -0.071 0.877 -35.212 1.00 37.88 237 SER A C 1
ATOM 1882 O O . SER A 1 237 ? -1.174 1.396 -35.039 1.00 37.88 237 SER A O 1
ATOM 1884 N N . LYS A 1 238 ? 0.343 0.368 -36.378 1.00 32.06 238 LYS A N 1
ATOM 1885 C CA . LYS A 1 238 ? -0.573 0.009 -37.466 1.00 32.06 238 LYS A CA 1
ATOM 1886 C C . LYS A 1 238 ? -1.463 -1.148 -37.040 1.00 32.06 238 LYS A C 1
ATOM 1888 O O . LYS A 1 238 ? -0.947 -2.018 -36.302 1.00 32.06 238 LYS A O 1
#

pLDDT: mean 79.85, std 15.1, range [32.06, 97.81]

Secondary structure (DSSP, 8-state):
-HHHHHHHHHHHHHHT--TTTS-HHHHHHHHHHHSSS---PPPHHHHHHHHHHTT--HHHHHHHHHHHHHTT---SPPHHHHHHHHHHHS-SEEEEEEEPTTT--EEEEEEES-HHHHHHHHHHHHHHTT-B--TTSEEEEEEEEEEETTEEEEEEEE-BSS-SS-GGGEEEEEEEES---HHHHHHHHHHHHHHHHH--EEEETTEEEEEEEEEEE-HHHHHHHTT---TT-S----

Radius of gyration: 22.89 Å; Cα contacts (8 Å, |Δi|>4): 294; chains: 1; bounding box: 54×49×72 Å

Nearest PDB structures (foldseek):
  6oeq-assembly1_A  TM=5.362E-01  e=2.812E-07  Mus musculus
  5u7p-assembly1_A  TM=5.605E-01  e=4.379E-02  Trifolium repens
  4ol8-assembly2_F  TM=3.394E-01  e=5.978E-02  Saccharomyces cerevisiae
  8edg-assembly1_C  TM=3.248E-01  e=2.836E-01  Musca domestica
  5xq2-assembly1_A  TM=1.719E-01  e=2.668E+00  Thermus thermophilus HB27